Protein AF-A0A8D9BU95-F1 (afdb_monomer)

Sequence (209 aa):
MELIEKDRVEAAQINVEQELLKMDKTNYDSVNEMEEGLRPFEQLFSIILEFRDSYDKWMDGPFQGLDAESIRDVTQNMFKELQTLQRKMPKAQGAKMVNDITRSKVDAFRREVPILQAICSEGMQDRHWDMISEELGKDIRPTAETSLKNMLDMGVRDILPKLEEVANAANKEWELSKSLNKMKSEWANILLDIQPYRDTGTYIVQGTD

InterPro domains:
  IPR013602 Dynein heavy chain, linker [PF08393] (32-209)
  IPR026983 Dynein heavy chain [PTHR45703] (8-209)

Organism: NCBI:txid428564

Foldseek 3Di:
DVVLVVVVVVLVVVQVVCVVVVHDRDDPVVSVVVVLLCVLVVLLVV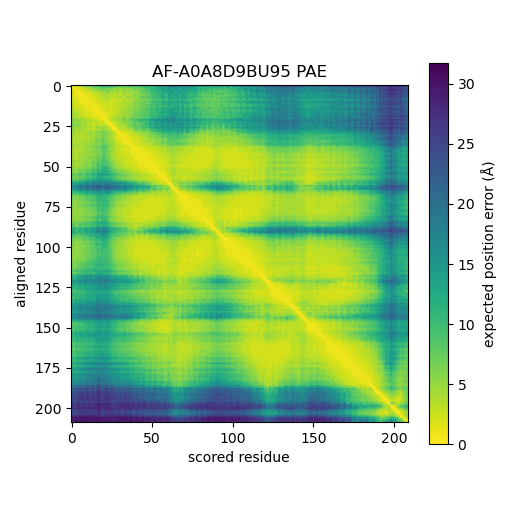LVVVCVVVVCCQFQNFLVPDDLVVVLVSLVVSLVSLVVSLVSPVPDVPSNVSSVVSNVVSVVVNLLSLVSCLLSQPLDDPVLQVVLCVVLVHRPNGDRRDHSNNCVVSVVSVCSVVSNVSSVVSNVVVVVVVVVVVVVVVVVPDDFDWADDPPPRDIDTDDDD

Radius of gyration: 30.21 Å; Cα contacts (8 Å, |Δi|>4): 162; chains: 1; bounding box: 76×27×97 Å

pLDDT: mean 88.17, std 6.05, range [58.91, 95.62]

Secondary structure (DSSP, 8-state):
-HHHHHHHHHHHHHHHHHHHTTPPPPP-HHHHHHHHHHHHHHHHHHHHHHHHHHHHHHHHSBSTT--HHHHHHHHHHHHHHHHHHHHH-TT-HHHHHHHHHHHHHHHHHHHHHHHHHHHT-TT--HHHHHHHHHHHTS--PPPTT-BHHHHHHHTGGGGHHHHHHHHHHHHHHHHHHHHHHHHHHHHHT-PPPEEEETTTTEEEE----

Structure (mmCIF, N/CA/C/O backbone):
data_AF-A0A8D9BU95-F1
#
_entry.id   AF-A0A8D9BU95-F1
#
loop_
_atom_site.group_PDB
_atom_site.id
_atom_site.type_symbol
_atom_site.label_atom_id
_atom_site.label_alt_id
_atom_site.label_comp_id
_atom_site.label_asym_id
_atom_site.label_entity_id
_atom_site.label_seq_id
_atom_site.pdbx_PDB_ins_code
_atom_site.Cartn_x
_atom_site.Cartn_y
_atom_site.Cartn_z
_atom_site.occupancy
_atom_site.B_iso_or_equiv
_atom_site.auth_seq_id
_atom_site.auth_comp_id
_atom_site.auth_asym_id
_atom_site.auth_atom_id
_atom_site.pdbx_PDB_model_num
ATOM 1 N N . MET A 1 1 ? 15.914 -5.459 -23.438 1.00 65.50 1 MET A N 1
ATOM 2 C CA . MET A 1 1 ? 16.869 -5.428 -22.314 1.00 65.50 1 MET A CA 1
ATOM 3 C C . MET A 1 1 ? 17.932 -6.497 -22.467 1.00 65.50 1 MET A C 1
ATOM 5 O O . MET A 1 1 ? 19.083 -6.123 -22.575 1.00 65.50 1 MET A O 1
ATOM 9 N N . GLU A 1 2 ? 17.574 -7.777 -22.616 1.00 78.25 2 GLU A N 1
ATOM 10 C CA . GLU A 1 2 ? 18.552 -8.867 -22.818 1.00 78.25 2 GLU A CA 1
ATOM 11 C C . GLU A 1 2 ? 19.538 -8.624 -23.980 1.00 78.25 2 GLU A C 1
ATOM 13 O O . GLU A 1 2 ? 20.731 -8.866 -23.839 1.00 78.25 2 GLU A O 1
ATOM 18 N N . LEU A 1 3 ? 19.064 -8.055 -25.097 1.00 82.69 3 LEU A N 1
ATOM 19 C CA . LEU A 1 3 ? 19.920 -7.711 -26.239 1.00 82.69 3 LEU A CA 1
ATOM 20 C C . LEU A 1 3 ? 20.917 -6.576 -25.930 1.00 82.69 3 LEU A C 1
ATOM 22 O O . LEU A 1 3 ? 22.078 -6.687 -26.286 1.00 82.69 3 LEU A O 1
ATOM 26 N N . ILE A 1 4 ? 20.494 -5.529 -25.213 1.00 82.75 4 ILE A N 1
ATOM 27 C CA . ILE A 1 4 ? 21.371 -4.396 -24.852 1.00 82.75 4 ILE A CA 1
ATOM 28 C C . ILE A 1 4 ? 22.375 -4.800 -23.781 1.00 82.75 4 ILE A C 1
ATOM 30 O O . ILE A 1 4 ? 23.524 -4.378 -23.830 1.00 82.75 4 ILE A O 1
ATOM 34 N N . GLU A 1 5 ? 21.966 -5.647 -22.836 1.00 83.62 5 GLU A N 1
ATOM 35 C CA . GLU A 1 5 ? 22.894 -6.199 -21.852 1.00 83.62 5 GLU A CA 1
ATOM 36 C C . GLU A 1 5 ? 23.966 -7.047 -22.545 1.00 83.62 5 GLU A C 1
ATOM 38 O O . GLU A 1 5 ? 25.148 -6.924 -22.232 1.00 83.62 5 GLU A O 1
ATOM 43 N N . LYS A 1 6 ? 23.579 -7.847 -23.548 1.00 87.69 6 LYS A N 1
ATOM 44 C CA . LYS A 1 6 ? 24.528 -8.588 -24.380 1.00 87.69 6 LYS A CA 1
ATOM 45 C C . LYS A 1 6 ? 25.481 -7.649 -25.129 1.00 87.69 6 LYS A C 1
ATOM 47 O O . LYS A 1 6 ? 26.689 -7.857 -25.051 1.00 87.69 6 LYS A O 1
ATOM 52 N N . ASP A 1 7 ? 24.960 -6.610 -25.779 1.00 87.19 7 ASP A N 1
ATOM 53 C CA . ASP A 1 7 ? 25.767 -5.627 -26.515 1.00 87.19 7 ASP A CA 1
ATOM 54 C C . ASP A 1 7 ? 26.738 -4.877 -25.582 1.00 87.19 7 ASP A C 1
ATOM 56 O O . ASP A 1 7 ? 27.883 -4.613 -25.949 1.00 87.19 7 ASP A O 1
ATOM 60 N N . ARG A 1 8 ? 26.328 -4.587 -24.338 1.00 85.25 8 ARG A N 1
ATOM 61 C CA . ARG A 1 8 ? 27.181 -3.965 -23.313 1.00 85.25 8 ARG A CA 1
ATOM 62 C C . ARG A 1 8 ? 28.308 -4.891 -22.862 1.00 85.25 8 ARG A C 1
ATOM 64 O O . ARG A 1 8 ? 29.449 -4.451 -22.719 1.00 85.25 8 ARG A O 1
ATOM 71 N N . VAL A 1 9 ? 27.995 -6.166 -22.629 1.00 87.94 9 VAL A N 1
ATOM 72 C CA . VAL A 1 9 ? 28.989 -7.183 -22.260 1.00 87.94 9 VAL A CA 1
ATOM 73 C C . VAL A 1 9 ? 29.994 -7.388 -23.394 1.00 87.94 9 VAL A C 1
ATOM 75 O O . VAL A 1 9 ? 31.195 -7.432 -23.135 1.00 87.94 9 VAL A O 1
ATOM 78 N N . GLU A 1 10 ? 29.528 -7.451 -24.641 1.00 90.25 10 GLU A N 1
ATOM 79 C CA . GLU A 1 10 ? 30.380 -7.577 -25.826 1.00 90.25 10 GLU A CA 1
ATOM 80 C C . GLU A 1 10 ? 31.285 -6.346 -26.004 1.00 90.25 10 GLU A C 1
ATOM 82 O O . GLU A 1 10 ? 32.498 -6.490 -26.150 1.00 90.25 10 GLU A O 1
ATOM 87 N N . ALA A 1 11 ? 30.744 -5.130 -25.869 1.00 88.31 11 ALA A N 1
ATOM 88 C CA . ALA A 1 11 ? 31.525 -3.891 -25.899 1.00 88.31 11 ALA A CA 1
ATOM 89 C C . ALA A 1 11 ? 32.614 -3.845 -24.809 1.00 88.31 11 ALA A C 1
ATOM 91 O O . ALA A 1 11 ? 33.745 -3.418 -25.060 1.00 88.31 11 ALA A O 1
ATOM 92 N N . ALA A 1 12 ? 32.303 -4.315 -23.596 1.00 88.38 12 ALA A N 1
ATOM 93 C CA . ALA A 1 12 ? 33.275 -4.409 -22.510 1.00 88.38 12 ALA A CA 1
ATOM 94 C C . ALA A 1 12 ? 34.387 -5.426 -22.820 1.00 88.38 12 ALA A C 1
ATOM 96 O O . ALA A 1 12 ? 35.559 -5.136 -22.579 1.00 88.38 12 ALA A O 1
ATOM 97 N N . GLN A 1 13 ? 34.040 -6.585 -23.388 1.00 91.62 13 GLN A N 1
ATOM 98 C CA . GLN A 1 13 ? 35.009 -7.607 -23.798 1.00 91.62 13 GLN A CA 1
ATOM 99 C C . GLN A 1 13 ? 35.939 -7.094 -24.902 1.00 91.62 13 GLN A C 1
ATOM 101 O O . GLN A 1 13 ? 37.156 -7.221 -24.770 1.00 91.62 13 GLN A O 1
ATOM 106 N N . ILE A 1 14 ? 35.399 -6.427 -25.926 1.00 91.25 14 ILE A N 1
ATOM 107 C CA . ILE A 1 14 ? 36.202 -5.836 -27.005 1.00 91.25 14 ILE A CA 1
ATOM 108 C C . ILE A 1 14 ? 37.180 -4.793 -26.448 1.00 91.25 14 ILE A C 1
ATOM 110 O O . ILE A 1 14 ? 38.349 -4.780 -26.825 1.00 91.25 14 ILE A O 1
ATOM 114 N N . ASN A 1 15 ? 36.748 -3.955 -25.503 1.00 90.38 15 ASN A N 1
ATOM 115 C CA . ASN A 1 15 ? 37.628 -2.969 -24.872 1.00 90.38 15 ASN A CA 1
ATOM 116 C C . ASN A 1 15 ? 38.750 -3.602 -24.028 1.00 90.38 15 ASN A C 1
ATOM 118 O O . ASN A 1 15 ? 39.849 -3.045 -23.963 1.00 90.38 15 ASN A O 1
ATOM 122 N N . VAL A 1 16 ? 38.498 -4.755 -23.398 1.00 92.19 16 VAL A N 1
ATOM 123 C CA . VAL A 1 16 ? 39.530 -5.543 -22.701 1.00 92.19 16 VAL A CA 1
ATOM 124 C C . VAL A 1 16 ? 40.533 -6.124 -23.702 1.00 92.19 16 VAL A C 1
ATOM 126 O O . VAL A 1 16 ? 41.740 -6.046 -23.477 1.00 92.19 16 VAL A O 1
ATOM 129 N N . GLU A 1 17 ? 40.062 -6.664 -24.827 1.00 92.38 17 GLU A N 1
ATOM 130 C CA . GLU A 1 17 ? 40.931 -7.188 -25.888 1.00 92.38 17 GLU A CA 1
ATOM 131 C C . GLU A 1 17 ? 41.779 -6.088 -26.539 1.00 92.38 17 GLU A C 1
ATOM 133 O O . GLU A 1 17 ? 42.980 -6.270 -26.739 1.00 92.38 17 GLU A O 1
ATOM 138 N N . GLN A 1 18 ? 41.192 -4.920 -26.807 1.00 91.38 18 GLN A N 1
ATOM 139 C CA . GLN A 1 18 ? 41.906 -3.754 -27.334 1.00 91.38 18 GLN A CA 1
ATOM 140 C C . GLN A 1 18 ? 43.026 -3.308 -26.391 1.00 91.38 18 GLN A C 1
ATOM 142 O O . GLN A 1 18 ? 44.138 -3.043 -26.843 1.00 91.38 18 GLN A O 1
A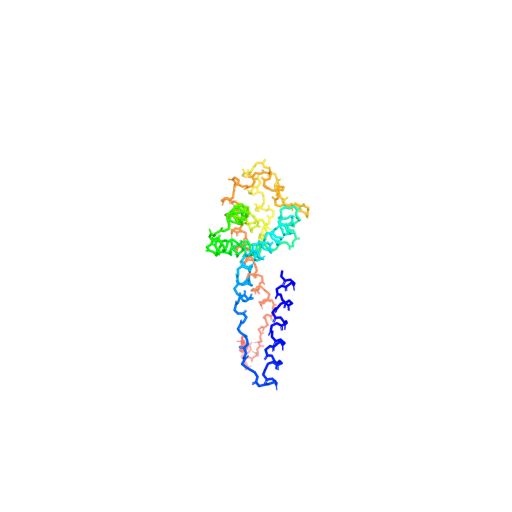TOM 147 N N . GLU A 1 19 ? 42.785 -3.310 -25.080 1.00 92.94 19 GLU A N 1
ATOM 148 C CA . GLU A 1 19 ? 43.809 -2.999 -24.081 1.00 92.94 19 GLU A CA 1
ATOM 149 C C . GLU A 1 19 ? 44.945 -4.035 -24.065 1.00 92.94 19 GLU A C 1
ATOM 151 O O . GLU A 1 19 ? 46.121 -3.661 -24.077 1.00 92.94 19 GLU A O 1
ATOM 156 N N . LEU A 1 20 ? 44.615 -5.332 -24.120 1.00 93.88 20 LEU A N 1
ATOM 157 C CA . LEU A 1 20 ? 45.603 -6.417 -24.207 1.00 93.88 20 LEU A CA 1
ATOM 158 C C . LEU A 1 20 ? 46.473 -6.307 -25.468 1.00 93.88 20 LEU A C 1
ATOM 160 O O . LEU A 1 20 ? 47.680 -6.561 -25.419 1.00 93.88 20 LEU A O 1
ATOM 164 N N . LEU A 1 21 ? 45.872 -5.895 -26.586 1.00 95.00 21 LEU A N 1
ATOM 165 C CA . LEU A 1 21 ? 46.541 -5.691 -27.871 1.00 95.00 21 LEU A CA 1
ATOM 166 C C . LEU A 1 21 ? 47.227 -4.320 -27.997 1.00 95.00 21 LEU A C 1
ATOM 168 O O . LEU A 1 21 ? 47.849 -4.052 -29.026 1.00 95.00 21 LEU A O 1
ATOM 172 N N . LYS A 1 22 ? 47.169 -3.471 -26.959 1.00 93.38 22 LYS A N 1
ATOM 173 C CA . LYS A 1 22 ? 47.701 -2.093 -26.948 1.00 93.38 22 LYS A CA 1
ATOM 174 C C . LYS A 1 22 ? 47.109 -1.201 -28.048 1.00 93.38 22 LYS A C 1
ATOM 176 O O . LYS A 1 22 ? 47.804 -0.352 -28.605 1.00 93.38 22 LYS A O 1
ATOM 181 N N . MET A 1 23 ? 45.839 -1.415 -28.364 1.00 92.81 23 MET A N 1
ATOM 182 C CA . MET A 1 23 ? 45.042 -0.580 -29.253 1.00 92.81 23 MET A CA 1
ATOM 183 C C . MET A 1 23 ? 44.300 0.494 -28.451 1.00 92.81 23 MET A C 1
ATOM 185 O O . MET A 1 23 ? 44.003 0.313 -27.269 1.00 92.81 23 MET A O 1
ATOM 189 N N . ASP A 1 24 ? 43.969 1.604 -29.108 1.00 88.75 24 ASP A N 1
ATOM 190 C CA . ASP A 1 24 ? 43.095 2.618 -28.524 1.00 88.75 24 ASP A CA 1
ATOM 191 C C . ASP A 1 24 ? 41.683 2.047 -28.322 1.00 88.75 24 ASP A C 1
ATOM 193 O O . ASP A 1 24 ? 41.133 1.384 -29.207 1.00 88.75 24 ASP A O 1
ATOM 197 N N . LYS A 1 25 ? 41.092 2.306 -27.148 1.00 89.00 25 LYS A N 1
ATOM 198 C CA . LYS A 1 25 ? 39.751 1.815 -26.805 1.00 89.00 25 LYS A CA 1
ATOM 199 C C . LYS A 1 25 ? 38.694 2.465 -27.686 1.00 89.00 25 LYS A C 1
ATOM 201 O O . LYS A 1 25 ? 38.681 3.683 -27.872 1.00 89.00 25 LYS A O 1
ATOM 206 N N . THR A 1 26 ? 37.772 1.652 -28.183 1.00 88.44 26 THR A N 1
ATOM 207 C CA . THR A 1 26 ? 36.624 2.134 -28.947 1.00 88.44 26 THR A CA 1
ATOM 208 C C . THR A 1 26 ? 35.560 2.672 -27.998 1.00 88.44 26 THR A C 1
ATOM 210 O O . THR A 1 26 ? 35.239 2.071 -26.971 1.00 88.44 26 THR A O 1
ATOM 213 N N . ASN A 1 27 ? 35.007 3.834 -28.338 1.00 85.69 27 ASN A N 1
ATOM 214 C CA . ASN A 1 27 ? 33.930 4.428 -27.568 1.00 85.69 27 ASN A CA 1
ATOM 215 C C . ASN A 1 27 ? 32.575 3.838 -28.001 1.00 85.69 27 ASN A C 1
ATOM 217 O O . ASN A 1 27 ? 32.184 3.968 -29.161 1.00 85.69 27 ASN A O 1
ATOM 221 N N . TYR A 1 28 ? 31.870 3.218 -27.053 1.00 86.25 28 TYR A N 1
ATOM 222 C CA . TYR A 1 28 ? 30.545 2.618 -27.234 1.00 86.25 28 TYR A CA 1
ATOM 223 C C . TYR A 1 28 ? 29.428 3.431 -26.552 1.00 86.25 28 TYR A C 1
ATOM 225 O O . TYR A 1 28 ? 28.428 2.860 -26.121 1.00 86.25 28 TYR A O 1
ATOM 233 N N . ASP A 1 29 ? 29.566 4.760 -26.464 1.00 86.94 29 ASP A N 1
ATOM 234 C CA . ASP A 1 29 ? 28.560 5.662 -25.873 1.00 86.94 29 ASP A CA 1
ATOM 235 C C . ASP A 1 29 ? 27.146 5.451 -26.438 1.00 86.94 29 ASP A C 1
ATOM 237 O O . ASP A 1 29 ? 26.169 5.571 -25.705 1.00 86.94 29 ASP A O 1
ATOM 241 N N . SER A 1 30 ? 27.016 5.037 -27.702 1.00 86.12 30 SER A N 1
ATOM 242 C CA . SER A 1 30 ? 25.722 4.714 -28.317 1.00 86.12 30 SER A CA 1
ATOM 243 C C . SER A 1 30 ? 24.965 3.586 -27.603 1.00 86.12 30 SER A C 1
ATOM 245 O O . SER A 1 30 ? 23.738 3.627 -27.542 1.00 86.12 30 SER A O 1
ATOM 247 N N . VAL A 1 31 ? 25.666 2.599 -27.032 1.00 84.69 31 VAL A N 1
ATOM 248 C CA . VAL A 1 31 ? 25.051 1.516 -26.242 1.00 84.69 31 VAL A CA 1
ATOM 249 C C . VAL A 1 31 ? 24.501 2.076 -24.930 1.00 84.69 31 VAL A C 1
ATOM 251 O O . VAL A 1 31 ? 23.371 1.764 -24.553 1.00 84.69 31 VAL A O 1
ATOM 254 N N . ASN A 1 32 ? 25.254 2.969 -24.281 1.00 82.88 32 ASN A N 1
ATOM 255 C CA . ASN A 1 32 ? 24.822 3.642 -23.055 1.00 82.88 32 ASN A CA 1
ATOM 256 C C . ASN A 1 32 ? 23.619 4.563 -23.315 1.00 82.88 32 ASN A C 1
ATOM 258 O O . ASN A 1 32 ? 22.642 4.518 -22.573 1.00 82.88 32 ASN A O 1
ATOM 262 N N . GLU A 1 33 ? 23.637 5.342 -24.400 1.00 86.56 33 GLU A N 1
ATOM 263 C CA . GLU A 1 33 ? 22.518 6.205 -24.801 1.00 86.56 33 GLU A CA 1
ATOM 264 C C . GLU A 1 33 ? 21.236 5.401 -25.076 1.00 86.56 33 GLU A C 1
ATOM 266 O O . GLU A 1 33 ? 20.137 5.817 -24.694 1.00 86.56 33 GLU A O 1
ATOM 271 N N . MET A 1 34 ? 21.354 4.229 -25.712 1.00 85.50 34 MET A N 1
ATOM 272 C CA . MET A 1 34 ? 20.218 3.330 -25.934 1.00 85.50 34 MET A CA 1
ATOM 273 C C . MET A 1 34 ? 19.687 2.739 -24.622 1.00 85.50 34 MET A C 1
ATOM 275 O O . MET A 1 34 ? 18.468 2.690 -24.431 1.00 85.50 34 MET A O 1
ATOM 279 N N . GLU A 1 35 ? 20.570 2.323 -23.709 1.00 84.75 35 GLU A N 1
ATOM 280 C CA . GLU A 1 35 ? 20.188 1.817 -22.386 1.00 84.75 35 GLU A CA 1
ATOM 281 C C . GLU A 1 35 ? 19.450 2.895 -21.574 1.00 84.75 35 GLU A C 1
ATOM 283 O O . GLU A 1 35 ? 18.350 2.662 -21.063 1.00 84.75 35 GLU A O 1
ATOM 288 N N . GLU A 1 36 ? 20.008 4.106 -21.511 1.00 86.06 36 GLU A N 1
ATOM 289 C CA . GLU A 1 36 ? 19.400 5.249 -20.828 1.00 86.06 36 GLU A CA 1
ATOM 290 C C . GLU A 1 36 ? 18.061 5.654 -21.450 1.00 86.06 36 GLU A C 1
ATOM 292 O O . GLU A 1 36 ? 17.130 6.024 -20.729 1.00 86.06 36 GLU A O 1
ATOM 297 N N . GLY A 1 37 ? 17.933 5.540 -22.773 1.00 85.25 37 GLY A N 1
ATOM 298 C CA . GLY A 1 37 ? 16.690 5.792 -23.491 1.00 85.25 37 GLY A CA 1
ATOM 299 C C . GLY A 1 37 ? 15.592 4.771 -23.183 1.00 85.25 37 GLY A C 1
ATOM 300 O O .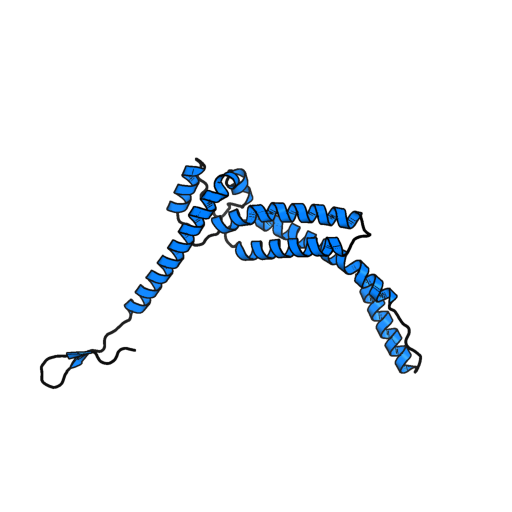 GLY A 1 37 ? 14.421 5.145 -23.127 1.00 85.25 37 GLY A O 1
AT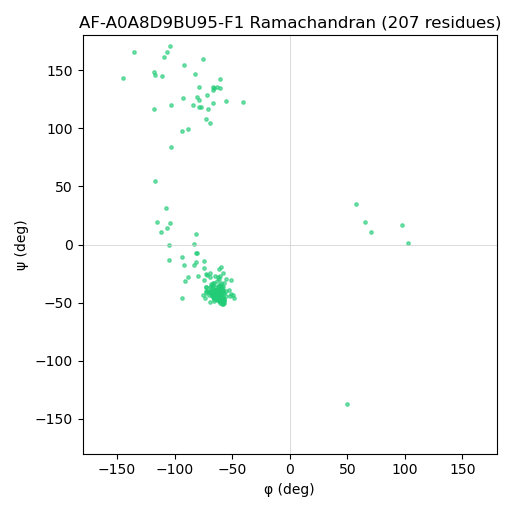OM 301 N N . LEU A 1 38 ? 15.941 3.501 -22.958 1.00 86.44 38 LEU A N 1
ATOM 302 C CA . LEU A 1 38 ? 14.976 2.420 -22.715 1.00 86.44 38 LEU A CA 1
ATOM 303 C C . LEU A 1 38 ? 14.592 2.246 -21.246 1.00 86.44 38 LEU A C 1
ATOM 305 O O . LEU A 1 38 ? 13.462 1.843 -20.957 1.00 86.44 38 LEU A O 1
ATOM 309 N N . ARG A 1 39 ? 15.480 2.609 -20.318 1.00 87.88 39 ARG A N 1
ATOM 310 C CA . ARG A 1 39 ? 15.259 2.485 -18.870 1.00 87.88 39 ARG A CA 1
ATOM 311 C C . ARG A 1 39 ? 13.927 3.093 -18.380 1.00 87.88 39 ARG A C 1
ATOM 313 O O . ARG A 1 39 ? 13.242 2.436 -17.598 1.00 87.88 39 ARG A O 1
ATOM 320 N N . PRO A 1 40 ? 13.470 4.280 -18.836 1.00 90.69 40 PRO A N 1
ATOM 321 C CA . PRO A 1 40 ? 12.169 4.826 -18.434 1.00 90.69 40 PRO A CA 1
ATOM 322 C C . PRO A 1 40 ? 10.968 3.969 -18.859 1.00 90.69 40 PRO A C 1
ATOM 324 O O . PRO A 1 40 ? 9.948 3.956 -18.171 1.00 90.69 40 PRO A O 1
ATOM 327 N N . PHE A 1 41 ? 11.071 3.261 -19.986 1.00 90.38 41 PHE A N 1
ATOM 328 C CA . PHE A 1 41 ? 10.000 2.394 -20.476 1.00 90.38 41 PHE A CA 1
ATOM 329 C C . PHE A 1 41 ? 9.926 1.112 -19.655 1.00 90.38 41 PHE A C 1
ATOM 331 O O . PHE A 1 41 ? 8.835 0.706 -19.269 1.00 90.38 41 PHE A O 1
ATOM 338 N N . GLU A 1 42 ? 11.074 0.511 -19.343 1.00 89.62 42 GLU A N 1
ATOM 339 C CA . GLU A 1 42 ? 11.146 -0.636 -18.437 1.00 89.62 42 GLU A CA 1
ATOM 340 C C . GLU A 1 42 ? 10.533 -0.290 -17.078 1.00 89.62 42 GLU A C 1
ATOM 342 O O . GLU A 1 42 ? 9.621 -0.976 -16.630 1.00 89.62 42 GLU A O 1
ATOM 347 N N . GLN A 1 43 ? 10.947 0.831 -16.479 1.00 91.81 43 GLN A N 1
ATOM 348 C CA . GLN A 1 43 ? 10.380 1.315 -15.219 1.00 91.81 43 GLN A CA 1
ATOM 349 C C . GLN A 1 43 ? 8.857 1.485 -15.301 1.00 91.81 43 GLN A C 1
ATOM 351 O O . GLN A 1 43 ? 8.140 1.046 -14.405 1.00 91.81 43 GLN A O 1
ATOM 356 N N . LEU A 1 44 ? 8.343 2.071 -16.389 1.00 93.19 44 LEU A N 1
ATOM 357 C CA . LEU A 1 44 ? 6.903 2.220 -16.597 1.00 93.19 44 LEU A CA 1
ATOM 358 C C . LEU A 1 44 ? 6.183 0.863 -16.619 1.00 93.19 44 LEU A C 1
ATOM 360 O O . LEU A 1 44 ? 5.167 0.706 -15.944 1.00 93.19 44 LEU A O 1
ATOM 364 N N . PHE A 1 45 ? 6.681 -0.105 -17.390 1.00 93.25 45 PHE A N 1
ATOM 365 C CA . PHE A 1 45 ? 6.043 -1.419 -17.496 1.00 93.25 45 PHE A CA 1
ATOM 366 C C . PHE A 1 45 ? 6.147 -2.226 -16.203 1.00 93.25 45 PHE A C 1
ATOM 368 O O . PHE A 1 45 ? 5.171 -2.880 -15.842 1.00 93.25 45 PHE A O 1
ATOM 375 N N . SER A 1 46 ? 7.260 -2.130 -15.475 1.00 93.94 46 SER A N 1
ATOM 376 C CA . SER A 1 46 ? 7.407 -2.752 -14.158 1.00 93.94 46 SER A CA 1
ATOM 377 C C . SER A 1 46 ? 6.363 -2.227 -13.173 1.00 93.94 46 SER A C 1
ATOM 379 O O . SER A 1 46 ? 5.656 -3.031 -12.574 1.00 93.94 46 SER A O 1
ATOM 381 N N . ILE A 1 47 ? 6.168 -0.903 -13.092 1.00 94.56 47 ILE A N 1
ATOM 382 C CA . ILE A 1 47 ? 5.131 -0.300 -12.233 1.00 94.56 47 ILE A CA 1
ATOM 383 C C . ILE A 1 47 ? 3.730 -0.760 -12.654 1.00 94.56 47 ILE A C 1
ATOM 385 O O . ILE A 1 47 ? 2.892 -1.047 -11.805 1.00 94.56 47 ILE A O 1
ATOM 389 N N . ILE A 1 48 ? 3.449 -0.837 -13.961 1.00 94.44 48 ILE A N 1
ATOM 390 C CA . ILE A 1 48 ? 2.144 -1.296 -14.464 1.00 94.44 48 ILE A CA 1
ATOM 391 C C . ILE A 1 48 ? 1.871 -2.741 -14.046 1.00 94.44 48 ILE A C 1
ATOM 393 O O . ILE A 1 48 ? 0.756 -3.049 -13.625 1.00 94.44 48 ILE A O 1
ATOM 397 N N . LEU A 1 49 ? 2.865 -3.619 -14.190 1.00 94.44 49 LEU A N 1
ATOM 398 C CA . LEU A 1 49 ? 2.748 -5.027 -13.821 1.00 94.44 49 LEU A CA 1
ATOM 399 C C . LEU A 1 49 ? 2.581 -5.181 -12.311 1.00 94.44 49 LEU A C 1
ATOM 401 O O . LEU A 1 49 ? 1.640 -5.836 -11.878 1.00 94.44 49 LEU A O 1
ATOM 405 N N . GLU A 1 50 ? 3.423 -4.517 -11.521 1.00 94.06 50 GLU A N 1
ATOM 406 C CA . GLU A 1 50 ? 3.356 -4.561 -10.061 1.00 94.06 50 GLU A CA 1
ATOM 407 C C . GLU A 1 50 ? 2.017 -4.028 -9.540 1.00 94.06 50 GLU A C 1
ATOM 409 O O . GLU A 1 50 ? 1.381 -4.665 -8.697 1.00 94.06 50 GLU A O 1
ATOM 414 N N . PHE A 1 51 ? 1.546 -2.897 -10.081 1.00 95.38 51 PHE A N 1
ATOM 415 C CA . PHE A 1 51 ? 0.245 -2.343 -9.724 1.00 95.38 51 PHE A CA 1
ATOM 416 C C . PHE A 1 51 ? -0.878 -3.303 -10.101 1.00 95.38 51 PHE A C 1
ATOM 418 O O . PHE A 1 51 ? -1.734 -3.562 -9.270 1.00 95.38 51 PHE A O 1
ATOM 425 N N . ARG A 1 52 ? -0.881 -3.868 -11.314 1.00 92.88 52 ARG A N 1
ATOM 426 C CA . ARG A 1 52 ? -1.916 -4.821 -11.743 1.00 92.88 52 ARG A CA 1
ATOM 427 C C . ARG A 1 52 ? -1.950 -6.060 -10.848 1.00 92.88 52 ARG A C 1
ATOM 429 O O . ARG A 1 52 ? -3.016 -6.430 -10.374 1.00 92.88 52 ARG A O 1
ATOM 436 N N . ASP A 1 53 ? -0.797 -6.677 -10.616 1.00 91.19 53 ASP A N 1
ATOM 437 C CA . ASP A 1 53 ? -0.695 -7.939 -9.878 1.00 91.19 53 ASP A CA 1
ATOM 438 C C . ASP A 1 53 ? -1.030 -7.762 -8.384 1.00 91.19 53 ASP A C 1
ATOM 440 O O . ASP A 1 53 ? -1.443 -8.711 -7.709 1.00 91.19 53 ASP A O 1
ATOM 444 N N . SER A 1 54 ? -0.861 -6.544 -7.865 1.00 91.00 54 SER A N 1
ATOM 445 C CA . SER A 1 54 ? -1.218 -6.191 -6.490 1.00 91.00 54 SER A CA 1
ATOM 446 C C . SER A 1 54 ? -2.651 -5.669 -6.362 1.00 91.00 54 SER A C 1
ATOM 448 O O . SER A 1 54 ? -3.293 -5.922 -5.346 1.00 91.00 54 SER A O 1
ATOM 450 N N . TYR A 1 55 ? -3.183 -4.999 -7.388 1.00 91.25 55 TYR A N 1
ATOM 451 C CA . TYR A 1 55 ? -4.513 -4.387 -7.376 1.00 91.25 55 TYR A CA 1
ATOM 452 C C . TYR A 1 55 ? -5.615 -5.408 -7.101 1.00 91.25 55 TYR A C 1
ATOM 454 O O . TYR A 1 55 ? -6.449 -5.171 -6.232 1.00 91.25 55 TYR A O 1
ATOM 462 N N . ASP A 1 56 ? -5.580 -6.566 -7.766 1.00 87.00 56 ASP A N 1
ATOM 463 C CA . ASP A 1 56 ? -6.580 -7.622 -7.562 1.00 87.00 56 ASP A CA 1
ATOM 464 C C . ASP A 1 56 ? -6.570 -8.122 -6.107 1.00 87.00 56 ASP A C 1
ATOM 466 O O . ASP A 1 56 ? -7.616 -8.343 -5.500 1.00 87.00 56 ASP A O 1
ATOM 470 N N . LYS A 1 57 ? -5.383 -8.223 -5.494 1.00 87.38 57 LYS A N 1
ATOM 471 C CA . LYS A 1 57 ? -5.241 -8.625 -4.085 1.00 87.38 57 LYS A CA 1
ATOM 472 C C . LYS A 1 57 ? -5.772 -7.561 -3.134 1.00 87.38 57 LYS A C 1
ATOM 474 O O . LYS A 1 57 ? -6.387 -7.904 -2.133 1.00 87.38 57 LYS A O 1
ATOM 479 N N . TRP A 1 58 ? -5.524 -6.287 -3.423 1.00 90.12 58 TRP A N 1
ATOM 480 C CA . TRP A 1 58 ? -5.981 -5.189 -2.573 1.00 90.12 58 TRP A CA 1
ATOM 481 C C . TRP A 1 58 ? -7.484 -4.932 -2.699 1.00 90.12 58 TRP A C 1
ATOM 483 O O . TRP A 1 58 ? -8.109 -4.484 -1.742 1.00 90.12 58 TRP A O 1
ATOM 493 N N . MET A 1 59 ? -8.058 -5.195 -3.875 1.00 87.69 59 MET A N 1
ATOM 494 C CA . MET A 1 59 ? -9.443 -4.865 -4.188 1.00 87.69 59 MET A CA 1
ATOM 495 C C . MET A 1 59 ? -10.408 -6.023 -3.917 1.00 87.69 59 MET A C 1
ATOM 497 O O . MET A 1 59 ? -11.455 -5.812 -3.303 1.00 87.69 59 MET A O 1
ATOM 501 N N . ASP A 1 60 ? -10.057 -7.234 -4.357 1.00 85.44 60 ASP A N 1
ATOM 502 C CA . ASP A 1 60 ? -10.902 -8.428 -4.258 1.00 85.44 60 ASP A CA 1
ATOM 503 C C . ASP A 1 60 ? -10.432 -9.404 -3.160 1.00 85.44 60 ASP A C 1
ATOM 505 O O . ASP A 1 60 ? -11.175 -10.312 -2.789 1.00 85.44 60 ASP A O 1
ATOM 509 N N . GLY A 1 61 ? -9.222 -9.228 -2.617 1.00 82.38 61 GLY A N 1
ATOM 510 C CA . GLY A 1 61 ? -8.698 -10.071 -1.542 1.00 82.38 61 GLY A CA 1
ATOM 511 C C . GLY A 1 61 ? -9.317 -9.782 -0.162 1.00 82.38 61 GLY A C 1
ATOM 512 O O . GLY A 1 61 ? -9.854 -8.694 0.061 1.00 82.38 61 GLY A O 1
ATOM 513 N N . PRO A 1 62 ? -9.229 -10.737 0.786 1.00 81.62 62 PRO A N 1
ATOM 514 C CA . PRO A 1 62 ? -9.654 -10.533 2.170 1.00 81.62 62 PRO A CA 1
ATOM 515 C C . PRO A 1 62 ? -8.877 -9.416 2.870 1.00 81.62 62 PRO A C 1
ATOM 517 O O . PRO A 1 62 ? -7.657 -9.336 2.737 1.00 81.62 62 PRO A O 1
ATOM 520 N N . PHE A 1 63 ? -9.550 -8.627 3.713 1.00 74.88 63 PHE A N 1
ATOM 521 C CA . PHE A 1 63 ? -8.870 -7.644 4.571 1.00 74.88 63 PHE A CA 1
ATOM 522 C C . PHE A 1 63 ? -7.887 -8.274 5.564 1.00 74.88 63 PHE A C 1
ATOM 524 O O . PHE A 1 63 ? -6.913 -7.641 5.974 1.00 74.88 63 PHE A O 1
ATOM 531 N N . GLN A 1 64 ? -8.155 -9.513 5.984 1.00 68.50 64 GLN A N 1
ATOM 532 C CA . GLN A 1 64 ? -7.391 -10.185 7.024 1.00 68.50 64 GLN A CA 1
ATOM 533 C C . GLN A 1 64 ? -5.979 -10.523 6.517 1.00 68.50 64 GLN A C 1
ATOM 535 O O . GLN A 1 64 ? -5.788 -11.457 5.743 1.00 68.50 64 GLN A O 1
ATOM 540 N N . GLY A 1 65 ? -4.989 -9.746 6.969 1.00 68.38 65 GLY A N 1
ATOM 541 C CA . GLY A 1 65 ? -3.583 -9.879 6.571 1.00 68.38 65 GLY A CA 1
ATOM 542 C C . GLY A 1 65 ? -3.095 -8.837 5.560 1.00 68.38 65 GLY A C 1
ATOM 543 O O . GLY A 1 65 ? -1.926 -8.887 5.178 1.00 68.38 65 GLY A O 1
ATOM 544 N N . LEU A 1 66 ? -3.942 -7.889 5.143 1.00 80.06 66 LEU A N 1
ATOM 545 C CA . LEU A 1 66 ? -3.494 -6.720 4.386 1.00 80.06 66 LEU A CA 1
ATOM 546 C C . LEU A 1 66 ? -2.917 -5.664 5.334 1.00 80.06 66 LEU A C 1
ATOM 548 O O . LEU A 1 66 ? -3.571 -5.232 6.280 1.00 80.06 66 LEU A O 1
ATOM 552 N N . ASP A 1 67 ? -1.697 -5.222 5.043 1.00 85.19 67 ASP A N 1
ATOM 553 C CA . ASP A 1 67 ? -1.082 -4.074 5.704 1.00 85.19 67 ASP A CA 1
ATOM 554 C C . ASP A 1 67 ? -1.462 -2.793 4.950 1.00 85.19 67 ASP A C 1
ATOM 556 O O . ASP A 1 67 ? -0.885 -2.455 3.912 1.00 85.19 67 ASP A O 1
ATOM 560 N N . ALA A 1 68 ? -2.463 -2.086 5.473 1.00 87.56 68 ALA A N 1
ATOM 561 C CA . ALA A 1 68 ? -2.961 -0.854 4.875 1.00 87.56 68 ALA A CA 1
ATOM 562 C C . ALA A 1 68 ? -1.899 0.263 4.818 1.00 87.56 68 ALA A C 1
ATOM 564 O O . ALA A 1 68 ? -1.939 1.098 3.911 1.00 87.56 68 ALA A O 1
ATOM 565 N N . GLU A 1 69 ? -0.934 0.266 5.742 1.00 88.81 69 GLU A N 1
ATOM 566 C CA . GLU A 1 69 ? 0.151 1.247 5.779 1.00 88.81 69 GLU A CA 1
ATOM 567 C C . GLU A 1 69 ? 1.166 0.972 4.667 1.00 88.81 69 GLU A C 1
ATOM 569 O O . GLU A 1 69 ? 1.511 1.868 3.891 1.00 88.81 69 GLU A O 1
ATOM 574 N N . SER A 1 70 ? 1.561 -0.295 4.514 1.00 91.12 70 SER A N 1
ATOM 575 C CA . SER A 1 70 ? 2.420 -0.730 3.410 1.00 91.12 70 SER A CA 1
ATOM 576 C C . SER A 1 70 ? 1.788 -0.421 2.049 1.00 91.12 70 SER A C 1
ATOM 578 O O . SER A 1 70 ? 2.442 0.144 1.170 1.00 91.12 70 SER A O 1
ATOM 580 N N . ILE A 1 71 ? 0.492 -0.706 1.880 1.00 92.19 71 ILE A N 1
ATOM 581 C CA . ILE A 1 71 ? -0.235 -0.441 0.629 1.00 92.19 71 ILE A CA 1
ATOM 582 C C . ILE A 1 71 ? -0.261 1.055 0.311 1.00 92.19 71 ILE A C 1
ATOM 584 O O . ILE A 1 71 ? -0.043 1.445 -0.843 1.00 92.19 71 ILE A O 1
ATOM 588 N N . ARG A 1 72 ? -0.484 1.911 1.317 1.00 93.00 72 ARG A N 1
ATOM 589 C CA . ARG A 1 72 ? -0.418 3.367 1.150 1.00 93.00 72 ARG A CA 1
ATOM 590 C C . ARG A 1 72 ? 0.943 3.797 0.623 1.00 93.00 72 ARG A C 1
ATOM 592 O O . ARG A 1 72 ? 1.002 4.555 -0.348 1.00 93.00 72 ARG A O 1
ATOM 599 N N . ASP A 1 73 ? 2.017 3.313 1.235 1.00 94.19 73 ASP A N 1
ATOM 600 C CA . ASP A 1 73 ? 3.379 3.709 0.887 1.00 94.19 73 ASP A CA 1
ATOM 601 C C . ASP A 1 73 ? 3.774 3.232 -0.512 1.00 94.19 73 ASP A C 1
ATOM 603 O O . ASP A 1 73 ? 4.271 4.028 -1.315 1.00 94.19 73 ASP A O 1
ATOM 607 N N . VAL A 1 74 ? 3.468 1.977 -0.855 1.00 94.06 74 VAL A N 1
ATOM 608 C CA . VAL A 1 74 ? 3.684 1.420 -2.201 1.00 94.06 74 VAL A CA 1
ATOM 609 C C . VAL A 1 74 ? 2.937 2.248 -3.245 1.00 94.06 74 VAL A C 1
ATOM 611 O O . VAL A 1 74 ? 3.536 2.750 -4.199 1.00 94.06 74 VAL A O 1
ATOM 614 N N . THR A 1 75 ? 1.641 2.489 -3.037 1.00 94.25 75 THR A N 1
ATOM 615 C CA . THR A 1 75 ? 0.816 3.232 -3.999 1.00 94.25 75 THR A CA 1
ATOM 616 C C . THR A 1 75 ? 1.274 4.694 -4.128 1.00 94.25 75 THR A C 1
ATOM 618 O O . THR A 1 75 ? 1.279 5.278 -5.219 1.00 94.25 75 THR A O 1
ATOM 621 N N . GLN A 1 76 ? 1.708 5.308 -3.024 1.00 95.00 76 GLN A N 1
ATOM 622 C CA . GLN A 1 76 ? 2.270 6.656 -3.005 1.00 95.00 76 GLN A CA 1
ATOM 623 C C . GLN A 1 76 ? 3.592 6.749 -3.777 1.00 95.00 76 GLN A C 1
ATOM 625 O O . GLN A 1 76 ? 3.821 7.755 -4.463 1.00 95.00 76 GLN A O 1
ATOM 630 N N . ASN A 1 77 ? 4.448 5.734 -3.665 1.00 95.38 77 ASN A N 1
ATOM 631 C CA . ASN A 1 77 ? 5.720 5.653 -4.375 1.00 95.38 77 ASN A CA 1
ATOM 632 C C . ASN A 1 77 ? 5.498 5.450 -5.876 1.00 95.38 77 ASN A C 1
ATOM 634 O O . ASN A 1 77 ? 5.979 6.271 -6.659 1.00 95.38 77 ASN A O 1
ATOM 638 N N . MET A 1 78 ? 4.655 4.489 -6.272 1.00 95.00 78 MET A N 1
ATOM 639 C CA . MET A 1 78 ? 4.265 4.274 -7.675 1.00 95.00 78 MET A CA 1
ATOM 640 C C . MET A 1 78 ? 3.765 5.569 -8.331 1.00 95.00 78 MET A C 1
ATOM 642 O O . MET A 1 78 ? 4.175 5.927 -9.435 1.00 95.00 78 MET A O 1
ATOM 646 N N . PHE A 1 79 ? 2.919 6.338 -7.637 1.00 95.12 79 PHE A N 1
ATOM 647 C CA . PHE A 1 79 ? 2.414 7.610 -8.156 1.00 95.12 79 PHE A CA 1
ATOM 648 C C . PHE A 1 79 ? 3.525 8.652 -8.389 1.00 95.12 79 PHE A C 1
ATOM 650 O O . PHE A 1 79 ? 3.538 9.324 -9.426 1.00 95.12 79 PHE A O 1
ATOM 657 N N . LYS A 1 80 ? 4.473 8.788 -7.451 1.00 95.06 80 LYS A N 1
ATOM 658 C CA . LYS A 1 80 ? 5.624 9.706 -7.576 1.00 95.06 80 LYS A CA 1
ATOM 659 C C . LYS A 1 80 ? 6.569 9.287 -8.706 1.00 95.06 80 LYS A C 1
ATOM 661 O O . LYS A 1 80 ? 7.075 10.140 -9.442 1.00 95.06 80 LYS A O 1
ATOM 666 N N . GLU A 1 81 ? 6.793 7.989 -8.870 1.00 93.75 81 GLU A N 1
ATOM 667 C CA . GLU A 1 81 ? 7.612 7.448 -9.954 1.00 93.75 81 GLU A CA 1
ATOM 668 C C . GLU A 1 81 ? 6.976 7.719 -11.317 1.00 93.75 81 GLU A C 1
ATOM 670 O O . GLU A 1 81 ? 7.643 8.252 -12.206 1.00 93.75 81 GLU A O 1
ATOM 675 N N . LEU A 1 82 ? 5.667 7.491 -11.460 1.00 93.38 82 LEU A N 1
ATOM 676 C CA . LEU A 1 82 ? 4.926 7.801 -12.686 1.00 93.38 82 LEU A CA 1
ATOM 677 C C . LEU A 1 82 ? 5.007 9.291 -13.055 1.00 93.38 82 LEU A C 1
ATOM 679 O O . LEU A 1 82 ? 5.230 9.617 -14.224 1.00 93.38 82 LEU A O 1
ATOM 683 N N . GLN A 1 83 ? 4.915 10.204 -12.078 1.00 91.62 83 GLN A N 1
ATOM 684 C CA . GLN A 1 83 ? 5.113 11.645 -12.312 1.00 91.62 83 GLN A CA 1
ATOM 685 C C . GLN A 1 83 ? 6.524 11.976 -12.814 1.00 91.62 83 GLN A C 1
ATOM 687 O O . GLN A 1 83 ? 6.700 12.843 -13.674 1.00 91.62 83 GLN A O 1
ATOM 692 N N . THR A 1 84 ? 7.534 11.291 -12.284 1.00 91.31 84 THR A N 1
ATOM 693 C CA . THR A 1 84 ? 8.931 11.482 -12.686 1.00 91.31 84 THR A CA 1
ATOM 694 C C . THR A 1 84 ? 9.165 10.939 -14.096 1.00 91.31 84 THR A C 1
ATOM 696 O O . THR A 1 84 ? 9.775 11.612 -14.929 1.00 91.31 84 THR A O 1
ATOM 699 N N . LEU A 1 85 ? 8.623 9.758 -14.399 1.00 89.62 85 LEU A N 1
ATOM 700 C CA . LEU A 1 85 ? 8.671 9.123 -15.716 1.00 89.62 85 LEU A CA 1
ATOM 701 C C . LEU A 1 85 ? 8.003 9.970 -16.802 1.00 89.62 85 LEU A C 1
ATOM 703 O O . LEU A 1 85 ? 8.517 10.041 -17.920 1.00 89.62 85 LEU A O 1
ATOM 707 N N . GLN A 1 86 ? 6.932 10.697 -16.465 1.00 85.88 86 GLN A N 1
ATOM 708 C CA . GLN A 1 86 ? 6.276 11.623 -17.391 1.00 85.88 86 GLN A CA 1
ATOM 709 C C . GLN A 1 86 ? 7.245 12.695 -17.928 1.00 85.88 86 GLN A C 1
ATOM 711 O O . GLN A 1 86 ? 7.140 13.103 -19.084 1.00 85.88 86 GLN A O 1
ATOM 716 N N . ARG A 1 87 ? 8.218 13.131 -17.115 1.00 86.69 87 ARG A N 1
ATOM 717 C CA . ARG A 1 87 ? 9.238 14.120 -17.510 1.00 86.69 87 ARG A CA 1
ATOM 718 C C . ARG A 1 87 ? 10.377 13.507 -18.328 1.00 86.69 87 ARG A C 1
ATOM 720 O O . ARG A 1 87 ? 10.986 14.210 -19.127 1.00 86.69 87 ARG A O 1
ATOM 727 N N . LYS A 1 88 ? 10.656 12.213 -18.141 1.00 86.19 88 LYS A N 1
ATOM 728 C CA . LYS A 1 88 ? 11.760 11.483 -18.792 1.00 86.19 88 LYS A CA 1
ATOM 729 C C . LYS A 1 88 ? 11.429 10.985 -20.203 1.00 86.19 88 LYS A C 1
ATOM 731 O O . LYS A 1 88 ? 12.344 10.700 -20.964 1.00 86.19 88 LYS A O 1
ATOM 736 N N . MET A 1 89 ? 10.148 10.918 -20.579 1.00 82.81 89 MET A N 1
ATOM 737 C CA . MET A 1 89 ? 9.699 10.429 -21.895 1.00 82.81 89 MET A CA 1
ATOM 738 C C . MET A 1 89 ? 8.967 11.499 -22.740 1.00 82.81 89 MET A C 1
ATOM 740 O O . MET A 1 89 ? 7.851 11.259 -23.206 1.00 82.81 89 MET A O 1
ATOM 744 N N . PRO A 1 90 ? 9.550 12.690 -22.996 1.00 74.06 90 PRO A N 1
ATOM 745 C CA . PRO A 1 90 ? 8.836 13.785 -23.663 1.00 74.06 90 PRO A CA 1
ATOM 746 C C . PRO A 1 90 ? 8.526 13.517 -25.145 1.00 74.06 90 PRO A C 1
ATOM 748 O O . PRO A 1 90 ? 7.553 14.052 -25.673 1.00 74.06 90 PRO A O 1
ATOM 751 N N . LYS A 1 91 ? 9.340 12.695 -25.825 1.00 78.38 91 LYS A N 1
ATOM 752 C CA . LYS A 1 91 ? 9.233 12.425 -27.273 1.00 78.38 91 LYS A CA 1
ATOM 753 C C . LYS A 1 91 ? 8.386 11.188 -27.614 1.00 78.38 91 LYS A C 1
ATOM 755 O O . LYS A 1 91 ? 8.042 10.995 -28.774 1.00 78.38 91 LYS A O 1
ATOM 760 N N . ALA A 1 92 ? 8.021 10.369 -26.625 1.00 83.25 92 ALA A N 1
ATOM 761 C CA . ALA A 1 92 ? 7.289 9.118 -26.824 1.00 83.25 92 ALA A CA 1
ATOM 762 C C . ALA A 1 92 ? 5.805 9.279 -26.454 1.00 83.25 92 ALA A C 1
ATOM 764 O O . ALA A 1 92 ? 5.385 8.954 -25.344 1.00 83.25 92 ALA A O 1
ATOM 765 N N . GLN A 1 93 ? 4.997 9.779 -27.395 1.00 83.00 93 GLN A N 1
ATOM 766 C CA . GLN A 1 93 ? 3.574 10.074 -27.158 1.00 83.00 93 GLN A CA 1
ATOM 767 C C . GLN A 1 93 ? 2.769 8.849 -26.689 1.00 83.00 93 GLN A C 1
ATOM 769 O O . GLN A 1 93 ? 1.952 8.974 -25.780 1.00 83.00 93 GLN A O 1
ATOM 774 N N . GLY A 1 94 ? 3.040 7.663 -27.247 1.00 86.50 94 GLY A N 1
ATOM 775 C CA . GLY A 1 94 ? 2.377 6.420 -26.834 1.00 86.50 94 GLY A CA 1
ATOM 776 C C . GLY A 1 94 ? 2.671 6.043 -25.379 1.00 86.50 94 GLY A C 1
ATOM 777 O O . GLY A 1 94 ? 1.750 5.801 -24.604 1.00 86.50 94 GLY A O 1
ATOM 778 N N . ALA A 1 95 ? 3.942 6.074 -24.969 1.00 86.44 95 ALA A N 1
ATOM 779 C CA . ALA A 1 95 ? 4.324 5.786 -23.584 1.00 86.44 95 ALA A CA 1
ATOM 780 C C . ALA A 1 95 ? 3.808 6.844 -22.602 1.00 86.44 95 ALA A C 1
ATOM 782 O O . ALA A 1 95 ? 3.421 6.510 -21.485 1.00 86.44 95 ALA A O 1
ATOM 783 N N . LYS A 1 96 ? 3.725 8.109 -23.030 1.00 87.75 96 LYS A N 1
ATOM 784 C CA . LYS A 1 96 ? 3.102 9.173 -22.239 1.00 87.75 96 LYS A CA 1
ATOM 785 C C . LYS A 1 96 ? 1.619 8.893 -21.986 1.00 87.75 96 LYS A C 1
ATOM 787 O O . LYS A 1 96 ? 1.185 8.980 -20.845 1.00 87.75 96 LYS A O 1
ATOM 792 N N . MET A 1 97 ? 0.869 8.498 -23.014 1.00 90.00 97 MET A N 1
ATOM 793 C CA . MET A 1 97 ? -0.543 8.132 -22.867 1.00 90.00 97 MET A CA 1
ATOM 794 C C . MET A 1 97 ? -0.725 6.951 -21.903 1.00 90.00 97 MET A C 1
ATOM 796 O O . MET A 1 97 ? -1.581 7.001 -21.022 1.00 90.00 97 MET A O 1
ATOM 800 N N . VAL A 1 98 ? 0.101 5.909 -22.030 1.00 92.69 98 VAL A N 1
ATOM 801 C CA . VAL A 1 98 ? 0.073 4.749 -21.123 1.00 92.69 98 VAL A CA 1
ATOM 802 C C . VAL A 1 98 ? 0.405 5.156 -19.682 1.00 92.69 98 VAL A C 1
ATOM 804 O O . VAL A 1 98 ? -0.279 4.722 -18.753 1.00 92.69 98 VAL A O 1
ATOM 807 N N . ASN A 1 99 ? 1.408 6.017 -19.485 1.00 92.62 99 ASN A N 1
ATOM 808 C CA . ASN A 1 99 ? 1.746 6.568 -18.172 1.00 92.62 99 ASN A CA 1
ATOM 809 C C . ASN A 1 99 ? 0.571 7.357 -17.584 1.00 92.62 99 ASN A C 1
ATOM 811 O O . ASN A 1 99 ? 0.182 7.085 -16.453 1.00 92.62 99 ASN A O 1
ATOM 815 N N . ASP A 1 100 ? -0.044 8.258 -18.354 1.00 92.19 100 ASP A N 1
ATOM 816 C CA . ASP A 1 100 ? -1.163 9.080 -17.888 1.00 92.19 100 ASP A CA 1
ATOM 817 C C . ASP A 1 100 ? -2.360 8.205 -17.462 1.00 92.19 100 ASP A C 1
ATOM 819 O O . ASP A 1 100 ? -2.906 8.402 -16.375 1.00 92.19 100 ASP A O 1
ATOM 823 N N . ILE A 1 101 ? -2.712 7.180 -18.252 1.00 94.06 101 ILE A N 1
ATOM 824 C CA . ILE A 1 101 ? -3.768 6.210 -17.905 1.00 94.06 101 ILE A CA 1
ATOM 825 C C . ILE A 1 101 ? -3.423 5.463 -16.614 1.00 94.06 101 ILE A C 1
ATOM 827 O O . ILE A 1 101 ? -4.260 5.344 -15.718 1.00 94.06 101 ILE A O 1
ATOM 831 N N . THR A 1 102 ? -2.196 4.951 -16.511 1.00 94.00 102 THR A N 1
ATOM 832 C CA . THR A 1 102 ? -1.741 4.196 -15.335 1.00 94.00 102 THR A CA 1
ATOM 833 C C . THR A 1 102 ? -1.766 5.080 -14.096 1.00 94.00 102 THR A C 1
ATOM 835 O O . THR A 1 102 ? -2.304 4.690 -13.065 1.00 94.00 102 THR A O 1
ATOM 838 N N . ARG A 1 103 ? -1.275 6.314 -14.211 1.00 94.56 103 ARG A N 1
ATOM 839 C CA . ARG A 1 103 ? -1.271 7.289 -13.126 1.00 94.56 103 ARG A CA 1
ATOM 840 C C . ARG A 1 103 ? -2.680 7.617 -12.659 1.00 94.56 103 ARG A C 1
ATOM 842 O O . ARG A 1 103 ? -2.896 7.694 -11.458 1.00 94.56 103 ARG A O 1
ATOM 849 N N . SER A 1 104 ? -3.633 7.783 -13.575 1.00 95.62 104 SER A N 1
ATOM 850 C CA . SER A 1 104 ? -5.038 7.988 -13.215 1.00 95.62 104 SER A CA 1
ATOM 851 C C . SER A 1 104 ? -5.626 6.795 -12.459 1.00 95.62 104 SER A C 1
ATOM 853 O O . SER A 1 104 ? -6.357 7.007 -11.497 1.00 95.62 104 SER A O 1
ATOM 855 N N . LYS A 1 105 ? -5.287 5.556 -12.838 1.00 94.94 105 LYS A N 1
ATOM 856 C CA . LYS A 1 105 ? -5.724 4.352 -12.108 1.00 94.94 105 LYS A CA 1
ATOM 857 C C . LYS A 1 105 ? -5.113 4.273 -10.707 1.00 94.94 105 LYS A C 1
ATOM 859 O O . LYS A 1 105 ? -5.839 4.038 -9.746 1.00 94.94 105 LYS A O 1
ATOM 864 N N . VAL A 1 106 ? -3.808 4.524 -10.592 1.00 95.31 106 VAL A N 1
ATOM 865 C CA . VAL A 1 106 ? -3.107 4.575 -9.301 1.00 95.31 106 VAL A CA 1
ATOM 866 C C . VAL A 1 106 ? -3.696 5.681 -8.422 1.00 95.31 106 VAL A C 1
ATOM 868 O O . VAL A 1 106 ? -3.970 5.445 -7.253 1.00 95.31 106 VAL A O 1
ATOM 871 N N . ASP A 1 107 ? -3.955 6.872 -8.968 1.00 95.06 107 ASP A N 1
ATOM 872 C CA . ASP A 1 107 ? -4.552 7.981 -8.212 1.00 95.06 107 ASP A CA 1
ATOM 873 C C . ASP A 1 107 ? -5.980 7.686 -7.751 1.00 95.06 107 ASP A C 1
ATOM 875 O O . ASP A 1 107 ? -6.338 8.030 -6.629 1.00 95.06 107 ASP A O 1
ATOM 879 N N . ALA A 1 108 ? -6.784 7.025 -8.587 1.00 93.00 108 ALA A N 1
ATOM 880 C CA . ALA A 1 108 ? -8.114 6.578 -8.196 1.00 93.00 108 ALA A CA 1
ATOM 881 C C . ALA A 1 108 ? -8.033 5.601 -7.016 1.00 93.00 108 ALA A C 1
ATOM 883 O O . ALA A 1 108 ? -8.723 5.801 -6.024 1.00 93.00 108 ALA A O 1
ATOM 884 N N . PHE A 1 109 ? -7.135 4.612 -7.072 1.00 93.62 109 PHE A N 1
ATOM 885 C CA . PHE A 1 109 ? -6.940 3.674 -5.967 1.00 93.62 109 PHE A CA 1
ATOM 886 C C . PHE A 1 109 ? -6.409 4.359 -4.696 1.00 93.62 109 PHE A C 1
ATOM 888 O O . PHE A 1 109 ? -6.898 4.077 -3.606 1.00 93.62 109 PHE A O 1
ATOM 895 N N . ARG A 1 110 ? -5.495 5.337 -4.813 1.00 93.12 110 ARG A N 1
ATOM 896 C CA . ARG A 1 110 ? -4.992 6.126 -3.665 1.00 93.12 110 ARG A CA 1
ATOM 897 C C . ARG A 1 110 ? -6.098 6.803 -2.862 1.00 93.12 110 ARG A C 1
ATOM 899 O O . ARG A 1 110 ? -5.915 7.005 -1.669 1.00 93.12 110 ARG A O 1
ATOM 906 N N . ARG A 1 111 ? -7.218 7.162 -3.491 1.00 90.88 111 ARG A N 1
ATOM 907 C CA . ARG A 1 111 ? -8.368 7.773 -2.804 1.00 90.88 111 ARG A CA 1
ATOM 908 C C . ARG A 1 111 ? -9.172 6.768 -1.983 1.00 90.88 111 ARG A C 1
ATOM 910 O O . ARG A 1 111 ? -9.869 7.181 -1.068 1.00 90.88 111 ARG A O 1
ATOM 917 N N . GLU A 1 112 ? -9.047 5.477 -2.277 1.00 90.56 112 GLU A N 1
ATOM 918 C CA . GLU A 1 112 ? -9.697 4.397 -1.526 1.00 90.56 112 GLU A CA 1
ATOM 919 C C . GLU A 1 112 ? -8.808 3.849 -0.402 1.00 90.56 112 GLU A C 1
ATOM 921 O O . GLU A 1 112 ? -9.304 3.218 0.525 1.00 90.56 112 GLU A O 1
ATOM 926 N N . VAL A 1 113 ? -7.497 4.109 -0.439 1.00 91.50 113 VAL A N 1
ATOM 927 C CA . VAL A 1 113 ? -6.554 3.672 0.605 1.00 91.50 113 VAL A CA 1
ATOM 928 C C . VAL A 1 113 ? -6.947 4.140 2.019 1.00 91.50 113 VAL A C 1
ATOM 930 O O . VAL A 1 113 ? -6.837 3.327 2.934 1.00 91.50 113 VAL A O 1
ATOM 933 N N . PRO A 1 114 ? -7.448 5.371 2.249 1.00 90.75 114 PRO A N 1
ATOM 934 C CA . PRO A 1 114 ? -7.905 5.773 3.581 1.00 90.75 114 PRO A CA 1
ATOM 935 C C . PRO A 1 114 ? -9.046 4.903 4.124 1.00 90.75 114 PRO A C 1
ATOM 937 O O . PRO A 1 114 ? -9.068 4.591 5.312 1.00 90.75 114 PRO A O 1
ATOM 940 N N . ILE A 1 115 ? -9.946 4.429 3.250 1.00 90.06 115 ILE A N 1
ATOM 941 C CA . ILE A 1 115 ? -11.008 3.479 3.621 1.00 90.06 115 ILE A CA 1
ATOM 942 C C . ILE A 1 115 ? -10.372 2.181 4.123 1.00 90.06 115 ILE A C 1
ATOM 944 O O . ILE A 1 115 ? -10.753 1.669 5.173 1.00 90.06 115 ILE A O 1
ATOM 948 N N . LEU A 1 116 ? -9.362 1.679 3.408 1.00 89.12 116 LEU A N 1
ATOM 949 C CA . LEU A 1 116 ? -8.623 0.486 3.809 1.00 89.12 116 LEU A CA 1
ATOM 950 C C . LEU A 1 116 ? -7.924 0.675 5.166 1.00 89.12 116 LEU A C 1
ATOM 952 O O . LEU A 1 116 ? -8.045 -0.184 6.031 1.00 89.12 116 LEU A O 1
ATOM 956 N N . GLN A 1 117 ? -7.246 1.806 5.391 1.00 88.75 117 GLN A N 1
ATOM 957 C CA . GLN A 1 117 ? -6.588 2.105 6.672 1.00 88.75 117 GLN A CA 1
ATOM 958 C C . GLN A 1 117 ? -7.585 2.170 7.837 1.00 88.75 117 GLN A C 1
ATOM 960 O O . GLN A 1 117 ? -7.318 1.645 8.920 1.00 88.75 117 GLN A O 1
ATOM 965 N N . ALA A 1 118 ? -8.748 2.782 7.616 1.00 88.50 118 ALA A N 1
ATOM 966 C CA . ALA A 1 118 ? -9.775 2.885 8.640 1.00 88.50 118 ALA A CA 1
ATOM 967 C C . ALA A 1 118 ? -10.403 1.518 8.970 1.00 88.50 118 ALA A C 1
ATOM 969 O O . ALA A 1 118 ? -10.599 1.197 10.140 1.00 88.50 118 ALA A O 1
ATOM 970 N N . ILE A 1 119 ? -10.657 0.681 7.959 1.00 86.06 119 ILE A N 1
ATOM 971 C CA . ILE A 1 119 ? -11.244 -0.657 8.141 1.00 86.06 119 ILE A CA 1
ATOM 972 C C . ILE A 1 119 ? -10.252 -1.637 8.779 1.00 86.06 119 ILE A C 1
ATOM 974 O O . ILE A 1 119 ? -10.636 -2.418 9.646 1.00 86.06 119 ILE A O 1
ATOM 978 N N . CYS A 1 120 ? -8.977 -1.586 8.385 1.00 84.69 120 CYS A N 1
ATOM 979 C CA . CYS A 1 120 ? -7.915 -2.453 8.904 1.00 84.69 120 CYS A CA 1
ATOM 980 C C . CYS A 1 120 ? -7.338 -1.984 10.255 1.00 84.69 120 CYS A C 1
ATOM 982 O O . CYS A 1 120 ? -6.323 -2.510 10.705 1.00 84.69 120 CYS A O 1
ATOM 984 N N . SER A 1 121 ? -7.952 -0.995 10.907 1.00 85.44 121 SER A N 1
ATOM 985 C CA . SER A 1 121 ? -7.496 -0.474 12.197 1.00 85.44 121 SER A CA 1
ATOM 986 C C . SER A 1 121 ? -7.652 -1.513 13.318 1.00 85.44 121 SER A C 1
ATOM 988 O O . SER A 1 121 ? -8.760 -1.964 13.608 1.00 85.44 121 SER A O 1
ATOM 990 N N . GLU A 1 122 ? -6.551 -1.860 13.996 1.00 81.62 122 GLU A N 1
ATOM 991 C CA . GLU A 1 122 ? -6.519 -2.880 15.065 1.00 81.62 122 GLU A CA 1
ATOM 992 C C . GLU A 1 122 ? -7.410 -2.535 16.272 1.00 81.62 122 GLU A C 1
ATOM 994 O O . GLU A 1 122 ? -7.798 -3.418 17.039 1.00 81.62 122 GLU A O 1
ATOM 999 N N . GLY A 1 123 ? -7.745 -1.254 16.453 1.00 84.56 123 GLY A N 1
ATOM 1000 C CA . GLY A 1 123 ? -8.626 -0.803 17.526 1.00 84.56 123 GLY A CA 1
ATOM 1001 C C . GLY A 1 123 ? -10.120 -0.987 17.267 1.00 84.56 123 GLY A C 1
ATOM 1002 O O . GLY A 1 123 ? -10.926 -0.738 18.168 1.00 84.56 123 GLY A O 1
ATOM 1003 N N . MET A 1 124 ? -10.521 -1.401 16.062 1.00 88.88 124 MET A N 1
ATOM 1004 C CA . MET A 1 124 ? -11.932 -1.553 15.710 1.00 88.88 124 MET A CA 1
ATOM 1005 C C . MET A 1 124 ? -12.593 -2.678 16.518 1.00 88.88 124 MET A C 1
ATOM 1007 O O . MET A 1 124 ? -12.064 -3.776 16.660 1.00 88.88 124 MET A O 1
ATOM 1011 N N . GLN A 1 125 ? -13.771 -2.388 17.071 1.00 89.25 125 GLN A N 1
ATOM 1012 C CA . GLN A 1 125 ? -14.561 -3.291 17.916 1.00 89.25 125 GLN A CA 1
ATOM 1013 C C . GLN A 1 125 ? -16.023 -3.220 17.481 1.00 89.25 125 GLN A C 1
ATOM 1015 O O . GLN A 1 125 ? -16.407 -2.274 16.794 1.00 89.25 125 GLN A O 1
ATOM 1020 N N . ASP A 1 126 ? -16.847 -4.168 17.929 1.00 90.38 126 ASP A N 1
ATOM 1021 C CA . ASP A 1 126 ? -18.266 -4.258 17.552 1.00 90.38 126 ASP A CA 1
ATOM 1022 C C . ASP A 1 126 ? -19.010 -2.923 17.708 1.00 90.38 126 ASP A C 1
ATOM 1024 O O . ASP A 1 126 ? -19.668 -2.486 16.770 1.00 90.38 126 ASP A O 1
ATOM 1028 N N . ARG A 1 127 ? -18.787 -2.194 18.815 1.00 92.19 127 ARG A N 1
ATOM 1029 C CA . ARG A 1 127 ? -19.395 -0.866 19.036 1.00 92.19 127 ARG A CA 1
ATOM 1030 C C . ARG A 1 127 ? -19.070 0.158 17.943 1.00 92.19 127 ARG A C 1
ATOM 1032 O O . ARG A 1 127 ? -19.906 0.988 17.612 1.00 92.19 127 ARG A O 1
ATOM 1039 N N . HIS A 1 128 ? -17.853 0.125 17.400 1.00 93.06 128 HIS A N 1
ATOM 1040 C CA . HIS A 1 128 ? -17.409 1.050 16.359 1.00 93.06 128 HIS A CA 1
ATOM 1041 C C . HIS A 1 128 ? -18.092 0.704 15.038 1.00 93.06 128 HIS A C 1
ATOM 1043 O O . HIS A 1 128 ? -18.549 1.589 14.321 1.00 93.06 128 HIS A O 1
ATOM 1049 N N . TRP A 1 129 ? -18.223 -0.591 14.750 1.00 91.75 129 TRP A N 1
ATOM 1050 C CA . TRP A 1 129 ? -18.956 -1.061 13.583 1.00 91.75 129 TRP A CA 1
ATOM 1051 C C . TRP A 1 129 ? -20.451 -0.774 13.667 1.00 91.75 129 TRP A C 1
ATOM 1053 O O . TRP A 1 129 ? -21.039 -0.434 12.644 1.00 91.75 129 TRP A O 1
ATOM 1063 N N . ASP A 1 130 ? -21.050 -0.848 14.856 1.00 92.12 130 ASP A N 1
ATOM 1064 C CA . ASP A 1 130 ? -22.448 -0.469 15.064 1.00 92.12 130 ASP A CA 1
ATOM 1065 C C . ASP A 1 130 ? -22.659 1.025 14.747 1.00 92.12 130 ASP A C 1
ATOM 1067 O O . ASP A 1 130 ? -23.580 1.359 14.006 1.00 92.12 130 ASP A O 1
ATOM 1071 N N . MET A 1 131 ? -21.758 1.915 15.196 1.00 91.19 131 MET A N 1
ATOM 1072 C CA . MET A 1 131 ? -21.812 3.354 14.871 1.00 91.19 131 MET A CA 1
ATOM 1073 C C . MET A 1 131 ? -21.731 3.622 13.363 1.00 91.19 131 MET A C 1
ATOM 1075 O O . MET A 1 131 ? -22.443 4.476 12.841 1.00 91.19 131 MET A O 1
ATOM 1079 N N . ILE A 1 132 ? -20.852 2.911 12.652 1.00 91.81 132 ILE A N 1
ATOM 1080 C CA . ILE A 1 132 ? -20.696 3.094 11.201 1.00 91.81 132 ILE A CA 1
ATOM 1081 C C . ILE A 1 132 ? -21.896 2.493 10.450 1.00 91.81 132 ILE A C 1
ATOM 1083 O O . ILE A 1 132 ? -22.365 3.059 9.463 1.00 91.81 132 ILE A O 1
ATOM 1087 N N . SER A 1 133 ? -22.422 1.367 10.935 1.00 91.06 133 SER A N 1
ATOM 1088 C CA . SER A 1 133 ? -23.590 0.701 10.352 1.00 91.06 133 SER A CA 1
ATOM 1089 C C . SER A 1 133 ? -24.874 1.514 10.535 1.00 91.06 133 SER A C 1
ATOM 1091 O O . SER A 1 133 ? -25.730 1.506 9.651 1.00 91.06 133 SER A O 1
ATOM 1093 N N . GLU A 1 134 ? -25.005 2.237 11.651 1.00 92.25 134 GLU A N 1
ATOM 1094 C CA . GLU A 1 134 ? -26.100 3.182 11.898 1.00 92.25 134 GLU A CA 1
ATOM 1095 C C . GLU A 1 134 ? -26.079 4.333 10.885 1.00 92.25 134 GLU A C 1
ATOM 1097 O O . GLU A 1 134 ? -27.110 4.631 10.284 1.00 92.25 134 GLU A O 1
ATOM 1102 N N . GLU A 1 135 ? -24.903 4.909 10.622 1.00 90.06 135 GLU A N 1
ATOM 1103 C CA . GLU A 1 135 ? -24.737 5.987 9.638 1.00 90.06 135 GLU A CA 1
ATOM 1104 C C . GLU A 1 135 ? -25.085 5.523 8.212 1.00 90.06 135 GLU A C 1
ATOM 1106 O O . GLU A 1 135 ? -25.751 6.235 7.462 1.00 90.06 135 GL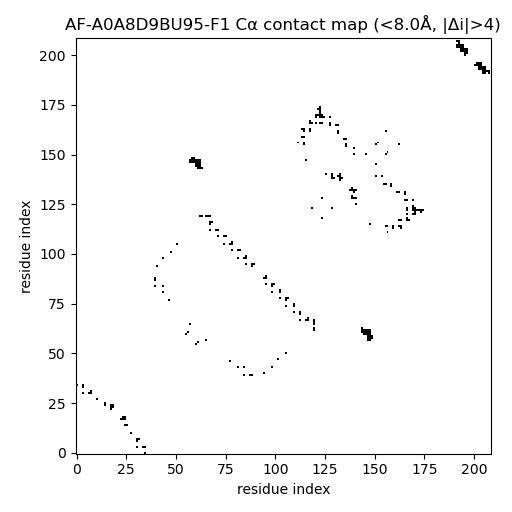U A O 1
ATOM 1111 N N . LEU A 1 136 ? -24.672 4.308 7.830 1.00 88.56 136 LEU A N 1
ATOM 1112 C CA . LEU A 1 136 ? -24.954 3.759 6.499 1.00 88.56 136 LEU A CA 1
ATOM 1113 C C . LEU A 1 136 ? -26.368 3.160 6.373 1.00 88.56 136 LEU A C 1
ATOM 1115 O O . LEU A 1 136 ? -26.832 2.868 5.267 1.00 88.56 136 LEU A O 1
ATOM 1119 N N . GLY A 1 137 ? -27.044 2.916 7.498 1.00 87.31 137 GLY A N 1
ATOM 1120 C CA . GLY A 1 137 ? -28.313 2.189 7.561 1.00 87.31 137 GLY A CA 1
ATOM 1121 C C . GLY A 1 137 ? -28.213 0.713 7.148 1.00 87.31 137 GLY A C 1
ATOM 1122 O O . GLY A 1 137 ? -29.222 0.106 6.780 1.00 87.31 137 GLY A O 1
ATOM 1123 N N . LYS A 1 138 ? -27.008 0.134 7.157 1.00 87.62 138 LYS A N 1
ATOM 1124 C CA . LYS A 1 138 ? -26.715 -1.254 6.767 1.00 87.62 138 LYS A CA 1
ATOM 1125 C C . LYS A 1 138 ? -25.598 -1.802 7.642 1.00 87.62 138 LYS A C 1
ATOM 1127 O O . LYS A 1 138 ? -24.653 -1.083 7.937 1.00 87.62 138 LYS A O 1
ATOM 1132 N N . ASP A 1 139 ? -25.677 -3.082 7.990 1.00 86.25 139 ASP A N 1
ATOM 1133 C CA . ASP A 1 139 ? -24.583 -3.761 8.684 1.00 86.25 139 ASP A CA 1
ATOM 1134 C C . ASP A 1 139 ? -23.407 -3.976 7.728 1.00 86.25 139 ASP A C 1
ATOM 1136 O O . ASP A 1 139 ? -23.539 -4.671 6.717 1.00 86.25 139 ASP A O 1
ATOM 1140 N N . ILE A 1 140 ? -22.274 -3.355 8.048 1.00 84.19 140 ILE A N 1
ATOM 1141 C CA . ILE A 1 140 ? -21.039 -3.436 7.263 1.00 84.19 140 ILE A CA 1
ATOM 1142 C C . ILE A 1 140 ? -19.906 -4.120 8.016 1.00 84.19 140 ILE A C 1
ATOM 1144 O O . ILE A 1 140 ? -18.736 -3.921 7.690 1.00 84.19 140 ILE A O 1
ATOM 1148 N N . ARG A 1 141 ? -20.210 -4.894 9.058 1.00 85.00 141 ARG A N 1
ATOM 1149 C CA . ARG A 1 141 ? -19.168 -5.606 9.798 1.00 85.00 141 ARG A CA 1
ATOM 1150 C C . ARG A 1 141 ? -18.336 -6.483 8.854 1.00 85.00 141 ARG A C 1
ATOM 1152 O O . ARG A 1 141 ? -18.901 -7.332 8.156 1.00 85.00 141 ARG A O 1
ATOM 1159 N N . PRO A 1 142 ? -17.001 -6.302 8.810 1.00 82.38 142 PRO A N 1
ATOM 1160 C CA . PRO A 1 142 ? -16.151 -7.144 7.990 1.00 82.38 142 PRO A CA 1
ATOM 1161 C C . PRO A 1 142 ? -16.220 -8.597 8.463 1.00 82.38 142 PRO A C 1
ATOM 1163 O O . PRO A 1 142 ? -16.130 -8.895 9.652 1.00 82.38 142 PRO A O 1
ATOM 1166 N N . THR A 1 143 ? -16.335 -9.508 7.509 1.00 82.31 143 THR A N 1
ATOM 1167 C CA . THR A 1 143 ? -16.157 -10.948 7.698 1.00 82.31 143 THR A CA 1
ATOM 1168 C C . THR A 1 143 ? -14.797 -11.362 7.136 1.00 82.31 143 THR A C 1
ATOM 1170 O O . THR A 1 143 ? -14.145 -10.581 6.441 1.00 82.31 143 THR A O 1
ATOM 1173 N N . ALA A 1 144 ? -14.375 -12.603 7.388 1.00 75.50 144 ALA A N 1
ATOM 1174 C CA . ALA A 1 144 ? -13.105 -13.130 6.879 1.00 75.50 144 ALA A CA 1
ATOM 1175 C C . ALA A 1 144 ? -13.000 -13.125 5.339 1.00 75.50 144 ALA A C 1
ATOM 1177 O O . ALA A 1 144 ? -11.898 -13.189 4.810 1.00 75.50 144 ALA A O 1
ATOM 1178 N N . GLU A 1 145 ? -14.123 -13.035 4.622 1.00 78.12 145 GLU A N 1
ATOM 1179 C CA . GLU A 1 145 ? -14.171 -12.989 3.154 1.00 78.12 145 GLU A CA 1
ATOM 1180 C C . GLU A 1 145 ? -14.478 -11.587 2.609 1.00 78.12 145 GLU A C 1
ATOM 1182 O O . GLU A 1 145 ? -14.557 -11.391 1.396 1.00 78.12 145 GLU A O 1
ATOM 1187 N N . THR A 1 146 ? -14.676 -10.591 3.478 1.00 84.56 146 THR A N 1
ATOM 1188 C CA . THR A 1 146 ? -15.008 -9.245 3.012 1.00 84.56 146 THR A CA 1
ATOM 1189 C C . THR A 1 146 ? -13.783 -8.595 2.368 1.00 84.56 146 THR A C 1
ATOM 1191 O O . THR A 1 146 ? -12.704 -8.552 2.962 1.00 84.56 146 THR A O 1
ATOM 1194 N N . SER A 1 147 ? -13.974 -8.078 1.154 1.00 88.19 147 SER A N 1
ATOM 1195 C CA . SER A 1 147 ? -12.974 -7.350 0.373 1.00 88.19 147 SER A CA 1
ATOM 1196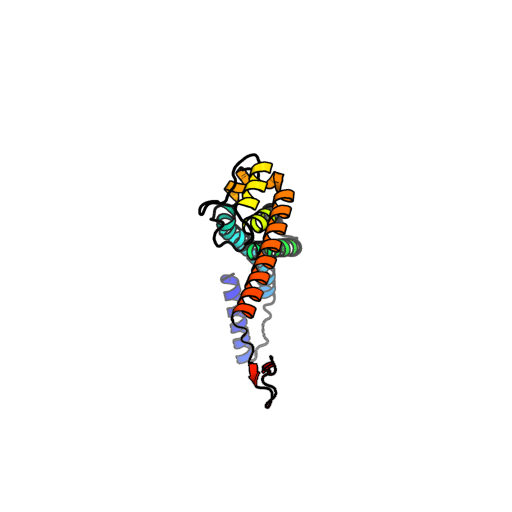 C C . SER A 1 147 ? -13.260 -5.847 0.337 1.00 88.19 147 SER A C 1
ATOM 1198 O O . SER A 1 147 ? -14.373 -5.400 0.649 1.00 88.19 147 SER A O 1
ATOM 1200 N N . LEU A 1 148 ? -12.271 -5.053 -0.094 1.00 87.38 148 LEU A N 1
ATOM 1201 C CA . LEU A 1 148 ? -12.430 -3.605 -0.272 1.00 87.38 148 LEU A CA 1
ATOM 1202 C C . LEU A 1 148 ? -13.565 -3.288 -1.243 1.00 87.38 148 LEU A C 1
ATOM 1204 O O . LEU A 1 148 ? -14.385 -2.414 -0.973 1.00 87.38 148 LEU A O 1
ATOM 1208 N N . LYS A 1 149 ? -13.669 -4.048 -2.332 1.00 88.25 149 LYS A N 1
ATOM 1209 C CA . LYS A 1 149 ? -14.743 -3.905 -3.311 1.00 88.25 149 LYS A CA 1
ATOM 1210 C C . LYS A 1 149 ? -16.133 -4.055 -2.712 1.00 88.25 149 LYS A C 1
ATOM 1212 O O . LYS A 1 149 ? -16.968 -3.189 -2.949 1.00 88.25 149 LYS A O 1
ATOM 1217 N N . ASN A 1 150 ? -16.355 -5.077 -1.886 1.00 88.12 150 ASN A N 1
ATOM 1218 C CA . ASN A 1 150 ? -17.650 -5.285 -1.236 1.00 88.12 150 ASN A CA 1
ATOM 1219 C C . ASN A 1 150 ? -18.044 -4.065 -0.388 1.00 88.12 150 ASN A C 1
ATOM 1221 O O . ASN A 1 150 ? -19.193 -3.637 -0.416 1.00 88.12 150 ASN A O 1
ATOM 1225 N N . MET A 1 151 ? -17.082 -3.469 0.322 1.00 87.00 151 MET A N 1
ATOM 1226 C CA . MET A 1 151 ? -17.311 -2.271 1.136 1.00 87.00 151 MET A CA 1
ATOM 1227 C C . MET A 1 151 ? -17.579 -1.023 0.289 1.00 87.00 151 MET A C 1
ATOM 1229 O O . MET A 1 151 ? -18.464 -0.228 0.614 1.00 87.00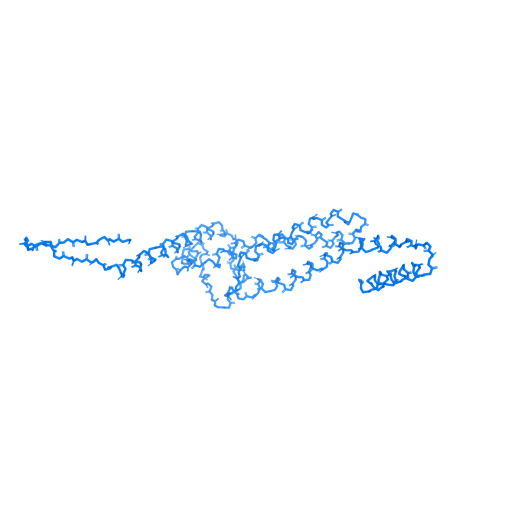 151 MET A O 1
ATOM 1233 N N . LEU A 1 152 ? -16.856 -0.850 -0.821 1.00 88.75 152 LEU A N 1
ATOM 1234 C CA . LEU A 1 152 ? -17.130 0.245 -1.753 1.00 88.75 152 LEU A CA 1
ATOM 1235 C C . LEU A 1 152 ? -18.529 0.115 -2.370 1.00 88.75 152 LEU A C 1
ATOM 1237 O O . LEU A 1 152 ? -19.254 1.107 -2.416 1.00 88.75 152 LEU A O 1
ATOM 1241 N N . ASP A 1 153 ? -18.935 -1.095 -2.757 1.00 89.75 153 ASP A N 1
ATOM 1242 C CA . ASP A 1 153 ? -20.266 -1.383 -3.308 1.00 89.75 153 ASP A CA 1
ATOM 1243 C C . ASP A 1 153 ? -21.389 -1.148 -2.279 1.00 89.75 153 ASP A C 1
ATOM 1245 O O . ASP A 1 153 ? -22.518 -0.804 -2.639 1.00 89.75 153 ASP A O 1
ATOM 1249 N N . MET A 1 154 ? -21.086 -1.282 -0.984 1.00 87.56 154 MET A N 1
ATOM 1250 C CA . MET A 1 154 ? -22.016 -0.959 0.103 1.00 87.56 154 MET A CA 1
ATOM 1251 C C . MET A 1 154 ? -22.198 0.550 0.326 1.00 87.56 154 MET A C 1
ATOM 1253 O O . MET A 1 154 ? -23.175 0.932 0.972 1.00 87.56 154 MET A O 1
ATOM 1257 N N . GLY A 1 155 ? -21.330 1.396 -0.242 1.00 87.69 155 GLY A N 1
ATOM 1258 C CA . GLY A 1 155 ? -21.409 2.857 -0.139 1.00 87.69 155 GLY A CA 1
ATOM 1259 C C . GLY A 1 155 ? -20.510 3.468 0.937 1.00 87.69 155 GLY A C 1
ATOM 1260 O O . GLY A 1 155 ? -20.685 4.629 1.293 1.00 87.69 155 GLY A O 1
ATOM 1261 N N . VAL A 1 156 ? -19.515 2.728 1.442 1.00 88.06 156 VAL A N 1
ATOM 1262 C CA . VAL A 1 156 ? -18.614 3.208 2.510 1.00 88.06 156 VAL A CA 1
ATOM 1263 C C . VAL A 1 156 ? -17.865 4.496 2.123 1.00 88.06 156 VAL A C 1
ATOM 1265 O O . VAL A 1 156 ? -17.511 5.294 2.989 1.00 88.06 156 VAL A O 1
ATOM 1268 N N . ARG A 1 157 ? -17.682 4.756 0.820 1.00 89.19 157 ARG A N 1
ATOM 1269 C CA . ARG A 1 157 ? -17.064 5.992 0.317 1.00 89.19 157 ARG A CA 1
ATOM 1270 C C . ARG A 1 157 ? -17.815 7.258 0.747 1.00 89.19 157 ARG A C 1
ATOM 1272 O O . ARG A 1 157 ? -17.168 8.267 1.021 1.00 89.1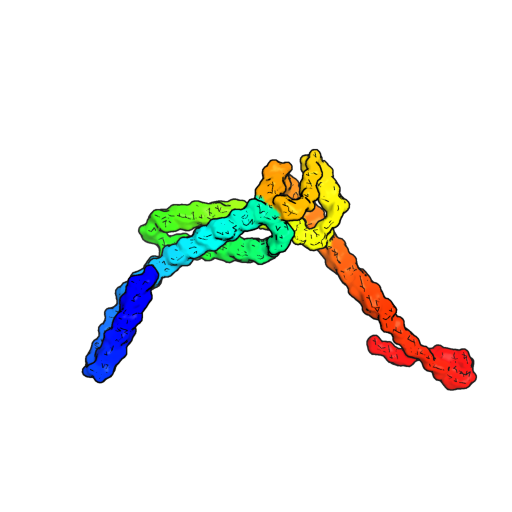9 157 ARG A O 1
ATOM 1279 N N . ASP A 1 158 ? -19.142 7.211 0.831 1.00 90.12 158 ASP A N 1
ATOM 1280 C CA . ASP A 1 158 ? -19.965 8.390 1.134 1.00 90.12 158 ASP A CA 1
ATOM 1281 C C . ASP A 1 158 ? -19.839 8.821 2.602 1.00 90.12 158 ASP A C 1
ATOM 1283 O O . ASP A 1 158 ? -19.985 9.998 2.930 1.00 90.12 158 ASP A O 1
ATOM 1287 N N . ILE A 1 159 ? -19.493 7.874 3.475 1.00 91.06 159 ILE A N 1
ATOM 1288 C CA . ILE A 1 159 ? -19.321 8.081 4.915 1.00 91.06 159 ILE A CA 1
ATOM 1289 C C . ILE A 1 159 ? -17.847 8.075 5.341 1.00 91.06 159 ILE A C 1
ATOM 1291 O O . ILE A 1 159 ? -17.557 7.990 6.533 1.00 91.06 159 ILE A O 1
ATOM 1295 N N . LEU A 1 160 ? -16.904 8.188 4.396 1.00 89.94 160 LEU A N 1
ATOM 1296 C CA . LEU A 1 160 ? -15.463 8.154 4.675 1.00 89.94 160 LEU A CA 1
ATOM 1297 C C . LEU A 1 160 ? -15.035 9.090 5.828 1.00 89.94 160 LEU A C 1
ATOM 1299 O O . LEU A 1 160 ? -14.332 8.616 6.718 1.00 89.94 160 LEU A O 1
ATOM 1303 N N . PRO A 1 161 ? -15.479 10.362 5.909 1.00 92.19 161 PRO A N 1
ATOM 1304 C CA . PRO A 1 161 ? -15.092 11.231 7.023 1.00 92.19 161 PRO A CA 1
ATOM 1305 C C . PRO A 1 161 ? -15.514 10.677 8.389 1.00 92.19 161 PRO A C 1
ATOM 1307 O O . PRO A 1 161 ? -14.778 10.794 9.368 1.00 92.19 161 PRO A O 1
ATOM 1310 N N . LYS A 1 162 ? -16.695 10.046 8.455 1.00 91.94 162 LYS A N 1
ATOM 1311 C CA . LYS A 1 162 ? -17.201 9.433 9.683 1.00 91.94 162 LYS A CA 1
ATOM 1312 C C . LYS A 1 162 ? -16.445 8.152 10.016 1.00 91.94 162 LYS A C 1
ATOM 1314 O O . LYS A 1 162 ? -16.099 7.925 11.173 1.00 91.94 162 LYS A O 1
ATOM 1319 N N . LEU A 1 163 ? -16.161 7.343 9.001 1.00 91.69 163 LEU A N 1
ATOM 1320 C CA . LEU A 1 163 ? -15.352 6.138 9.128 1.00 91.69 163 LEU A CA 1
ATOM 1321 C C . LEU A 1 163 ? -13.957 6.464 9.687 1.00 91.69 163 LEU A C 1
ATOM 1323 O O . LEU A 1 163 ? -13.517 5.816 10.633 1.00 91.69 163 LEU A O 1
ATOM 1327 N N . GLU A 1 164 ? -13.289 7.489 9.155 1.00 92.00 164 GLU A N 1
ATOM 1328 C CA . GLU A 1 164 ? -11.988 7.953 9.649 1.00 92.00 164 GLU A CA 1
ATOM 1329 C C . GLU A 1 164 ? -12.072 8.465 11.089 1.00 92.00 164 GLU A C 1
ATOM 1331 O O . GLU A 1 164 ? -11.196 8.167 11.900 1.00 92.00 164 GLU A O 1
ATOM 1336 N N . GLU A 1 165 ? -13.114 9.223 11.438 1.00 93.56 165 GLU A N 1
ATOM 1337 C CA . GLU A 1 165 ? -13.335 9.694 12.809 1.00 93.56 165 GLU A CA 1
ATOM 1338 C C . GLU A 1 165 ? -13.428 8.515 13.791 1.00 93.56 165 GLU A C 1
ATOM 1340 O O . GLU A 1 165 ? -12.718 8.488 14.801 1.00 93.56 165 GLU A O 1
ATOM 1345 N N . VAL A 1 166 ? -14.262 7.522 13.467 1.00 93.44 166 VAL A N 1
ATOM 1346 C CA . VAL A 1 166 ? -14.482 6.334 14.300 1.00 93.44 166 VAL A CA 1
ATOM 1347 C C . VAL A 1 166 ? -13.216 5.483 14.390 1.00 93.44 166 VAL A C 1
ATOM 1349 O O . VAL A 1 166 ? -12.820 5.114 15.493 1.00 93.44 166 VAL A O 1
ATOM 1352 N N . ALA A 1 167 ? -12.532 5.226 13.273 1.00 92.19 167 ALA A N 1
ATOM 1353 C CA . ALA A 1 167 ? -11.289 4.454 13.265 1.00 92.19 167 ALA A CA 1
ATOM 1354 C C . ALA A 1 167 ? -10.170 5.141 14.067 1.00 92.19 167 ALA A C 1
ATOM 1356 O O . ALA A 1 167 ? -9.444 4.495 14.824 1.00 92.19 167 ALA A O 1
ATOM 1357 N N . ASN A 1 168 ? -10.062 6.470 13.980 1.00 91.81 168 ASN A N 1
ATOM 1358 C CA . ASN A 1 168 ? -9.103 7.236 14.774 1.00 91.81 168 ASN A CA 1
ATOM 1359 C C . ASN A 1 168 ? -9.420 7.193 16.274 1.00 91.81 168 ASN A C 1
ATOM 1361 O O . ASN A 1 168 ? -8.501 7.101 17.091 1.00 91.81 168 ASN A O 1
ATOM 1365 N N . ALA A 1 169 ? -10.698 7.271 16.655 1.00 92.81 169 ALA A N 1
ATOM 1366 C CA . ALA A 1 169 ? -11.112 7.095 18.046 1.00 92.81 169 ALA A CA 1
ATOM 1367 C C . ALA A 1 169 ? -10.775 5.679 18.539 1.00 92.81 169 ALA A C 1
ATOM 1369 O O . ALA A 1 169 ? -10.132 5.526 19.577 1.00 92.81 169 ALA A O 1
ATOM 1370 N N . ALA A 1 170 ? -11.104 4.665 17.739 1.00 93.12 170 ALA A N 1
ATOM 1371 C CA . ALA A 1 170 ? -10.843 3.261 18.020 1.00 93.12 170 ALA A CA 1
ATOM 1372 C C . ALA A 1 170 ? -9.349 2.967 18.239 1.00 93.12 170 ALA A C 1
ATOM 1374 O O . ALA A 1 170 ? -8.980 2.320 19.220 1.00 93.12 170 ALA A O 1
ATOM 1375 N N . ASN A 1 171 ? -8.469 3.492 17.380 1.00 91.19 171 ASN A N 1
ATOM 1376 C CA . ASN A 1 171 ? -7.021 3.325 17.530 1.00 91.19 171 ASN A CA 1
ATOM 1377 C C . ASN A 1 171 ? -6.490 3.991 18.806 1.00 91.19 171 ASN A C 1
ATOM 1379 O O . ASN A 1 171 ? -5.709 3.376 19.532 1.00 91.19 171 ASN A O 1
ATOM 1383 N N . LYS A 1 172 ? -6.962 5.197 19.150 1.00 91.75 172 LYS A N 1
ATOM 1384 C CA . LYS A 1 172 ? -6.585 5.859 20.415 1.00 91.75 172 LYS A CA 1
ATOM 1385 C C . LYS A 1 172 ? -7.044 5.065 21.635 1.00 91.75 172 LYS A C 1
ATOM 1387 O O . LYS A 1 172 ? -6.296 4.927 22.602 1.00 91.75 172 LYS A O 1
ATOM 1392 N N . GLU A 1 173 ? -8.266 4.536 21.605 1.00 92.88 173 GLU A N 1
ATOM 1393 C CA . GLU A 1 173 ? -8.787 3.681 22.675 1.00 92.88 173 GLU A CA 1
ATOM 1394 C C . GLU A 1 173 ? -7.966 2.398 22.824 1.00 92.88 173 GLU A C 1
ATOM 1396 O O . GLU A 1 173 ? -7.674 1.969 23.943 1.00 92.88 173 GLU A O 1
ATOM 1401 N N . TRP A 1 174 ? -7.555 1.803 21.707 1.00 91.00 174 TRP A N 1
ATOM 1402 C CA . TRP A 1 174 ? -6.711 0.617 21.697 1.00 91.00 174 TRP A CA 1
ATOM 1403 C C . TRP A 1 174 ? -5.317 0.885 22.266 1.00 91.00 174 TRP A C 1
ATOM 1405 O O . TRP A 1 174 ? -4.869 0.149 23.147 1.00 91.00 174 TRP A O 1
ATOM 1415 N N . GLU A 1 175 ? -4.660 1.970 21.853 1.00 91.88 175 GLU A N 1
ATOM 1416 C CA . GLU A 1 175 ? -3.367 2.394 22.404 1.00 91.88 175 GLU A CA 1
ATOM 1417 C C . GLU A 1 175 ? -3.446 2.669 23.912 1.00 91.88 175 GLU A C 1
ATOM 1419 O O . GLU A 1 175 ? -2.568 2.256 24.684 1.00 91.88 175 GLU A O 1
ATOM 1424 N N . LEU A 1 176 ? -4.525 3.321 24.356 1.00 93.06 176 LEU A N 1
ATOM 1425 C CA . LEU A 1 176 ? -4.775 3.586 25.769 1.00 93.06 176 LEU A CA 1
ATOM 1426 C C . LEU A 1 176 ? -4.990 2.283 26.547 1.00 93.06 176 LEU A C 1
ATOM 1428 O O . LEU A 1 176 ? -4.398 2.092 27.610 1.00 93.06 176 LEU A O 1
ATOM 1432 N N . SER A 1 177 ? -5.792 1.362 26.008 1.00 92.00 177 SER A N 1
ATOM 1433 C CA . SER A 1 177 ? -6.047 0.048 26.607 1.00 92.00 177 SER A CA 1
ATOM 1434 C C . SER A 1 177 ? -4.764 -0.780 26.711 1.00 92.00 177 SER A C 1
ATOM 1436 O O . SER A 1 177 ? -4.472 -1.360 27.759 1.00 92.00 177 SER A O 1
ATOM 1438 N N . LYS A 1 178 ? -3.929 -0.767 25.667 1.00 92.44 178 LYS A N 1
ATOM 1439 C CA . LYS A 1 178 ? -2.610 -1.410 25.655 1.00 92.44 178 LYS A CA 1
ATOM 1440 C C . LYS A 1 178 ? -1.697 -0.836 26.738 1.00 92.44 178 LYS A C 1
ATOM 1442 O O . LYS A 1 178 ? -1.082 -1.598 27.484 1.00 92.44 178 LYS A O 1
ATOM 1447 N N . SER A 1 179 ? -1.658 0.489 26.874 1.00 93.69 179 SER A N 1
ATOM 1448 C CA . SER A 1 179 ? -0.888 1.175 27.919 1.00 93.69 179 SER A CA 1
ATOM 1449 C C . SER A 1 179 ? -1.397 0.830 29.322 1.00 93.69 179 SER A C 1
ATOM 1451 O O . SER A 1 179 ? -0.603 0.524 30.210 1.00 93.69 179 SER A O 1
ATOM 1453 N N . LEU A 1 180 ? -2.719 0.794 29.519 1.00 94.12 180 LEU A N 1
ATOM 1454 C CA . LEU A 1 180 ? -3.342 0.399 30.784 1.00 94.12 180 LEU A CA 1
ATOM 1455 C C . LEU A 1 180 ? -3.000 -1.046 31.162 1.00 94.12 180 LEU A C 1
ATOM 1457 O O . LEU A 1 180 ? -2.665 -1.323 32.312 1.00 94.12 180 LEU A O 1
ATOM 1461 N N . ASN A 1 181 ? -3.068 -1.965 30.201 1.00 93.38 181 ASN A N 1
ATOM 1462 C CA . ASN A 1 181 ? -2.733 -3.369 30.422 1.00 93.38 181 ASN A CA 1
ATOM 1463 C C . ASN A 1 181 ? -1.246 -3.555 30.727 1.00 93.38 181 ASN A C 1
ATOM 1465 O O . ASN A 1 181 ? -0.914 -4.323 31.628 1.00 93.38 181 ASN A O 1
ATOM 1469 N N . LYS A 1 182 ? -0.364 -2.803 30.055 1.00 93.31 182 LYS A N 1
ATOM 1470 C CA . LYS A 1 182 ? 1.064 -2.770 30.382 1.00 93.31 182 LYS A CA 1
ATOM 1471 C C . LYS A 1 182 ? 1.284 -2.321 31.829 1.00 93.31 182 LYS A C 1
ATOM 1473 O O . LYS A 1 182 ? 1.895 -3.069 32.586 1.00 93.31 182 LYS A O 1
ATOM 1478 N N . MET A 1 183 ? 0.696 -1.197 32.249 1.00 92.81 183 MET A N 1
ATOM 1479 C CA . MET A 1 183 ? 0.790 -0.728 33.639 1.00 92.81 183 MET A CA 1
ATOM 1480 C C . MET A 1 183 ? 0.271 -1.780 34.626 1.00 92.81 183 MET A C 1
ATOM 1482 O O . MET A 1 183 ? 0.955 -2.122 35.582 1.00 92.81 183 MET A O 1
ATOM 1486 N N . LYS A 1 184 ? -0.901 -2.374 34.378 1.00 92.50 184 LYS A N 1
ATOM 1487 C CA . LYS A 1 184 ? -1.424 -3.453 35.234 1.00 92.50 184 LYS A CA 1
ATOM 1488 C C . LYS A 1 184 ? -0.460 -4.636 35.333 1.00 92.50 184 LYS A C 1
ATOM 1490 O O . LYS A 1 184 ? -0.293 -5.177 36.420 1.00 92.50 184 LYS A O 1
ATOM 1495 N N . SER A 1 185 ? 0.164 -5.034 34.224 1.00 92.00 185 SER A N 1
ATOM 1496 C CA . SER A 1 185 ? 1.117 -6.150 34.200 1.00 92.00 185 SER A CA 1
ATOM 1497 C C . SER A 1 185 ? 2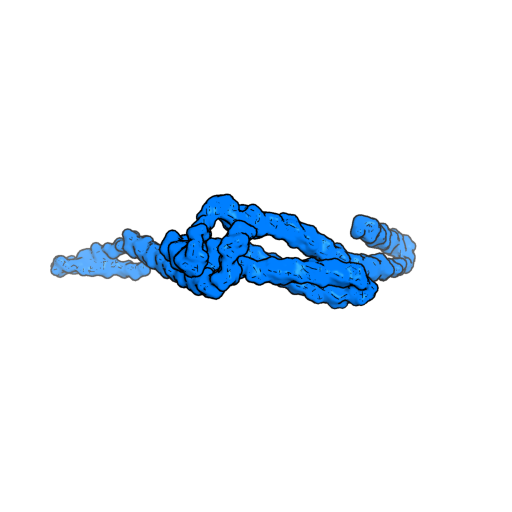.422 -5.843 34.937 1.00 92.00 185 SER A C 1
ATOM 1499 O O . SER A 1 185 ? 2.944 -6.717 35.624 1.00 92.00 185 SER A O 1
ATOM 1501 N N . GLU A 1 186 ? 2.911 -4.603 34.852 1.00 88.69 186 GLU A N 1
ATOM 1502 C CA . GLU A 1 186 ? 4.084 -4.139 35.598 1.00 88.69 186 GLU A CA 1
ATOM 1503 C C . GLU A 1 186 ? 3.793 -4.159 37.100 1.00 88.69 186 GLU A C 1
ATOM 1505 O O . GLU A 1 186 ? 4.579 -4.698 37.871 1.00 88.69 186 GLU A O 1
ATOM 1510 N N . TRP A 1 187 ? 2.614 -3.677 37.504 1.00 88.56 187 TRP A N 1
ATOM 1511 C CA . TRP A 1 187 ? 2.187 -3.649 38.904 1.00 88.56 187 TRP A CA 1
ATOM 1512 C C . TRP A 1 187 ? 1.849 -5.027 39.480 1.00 88.56 187 TRP A C 1
ATOM 1514 O O . TRP A 1 187 ? 1.967 -5.221 40.687 1.00 88.56 187 TRP A O 1
ATOM 1524 N N . ALA A 1 188 ? 1.454 -5.993 38.646 1.00 87.75 188 ALA A N 1
ATOM 1525 C CA . ALA A 1 188 ? 1.056 -7.326 39.099 1.00 87.75 188 ALA A CA 1
ATOM 1526 C C . ALA A 1 188 ? 2.178 -8.083 39.830 1.00 87.75 188 ALA A C 1
ATOM 1528 O O . ALA A 1 188 ? 1.886 -8.923 40.677 1.00 87.75 188 ALA A O 1
ATOM 1529 N N . ASN A 1 189 ? 3.442 -7.778 39.518 1.00 79.44 189 ASN A N 1
ATOM 1530 C CA . ASN A 1 189 ? 4.610 -8.451 40.087 1.00 79.44 189 ASN A CA 1
ATOM 1531 C C . ASN A 1 189 ? 5.446 -7.546 41.006 1.00 79.44 189 ASN A C 1
ATOM 1533 O O . ASN A 1 189 ? 6.553 -7.928 41.384 1.00 79.44 189 ASN A O 1
ATOM 1537 N N . ILE A 1 190 ? 4.943 -6.360 41.376 1.00 82.69 190 ILE A N 1
ATOM 1538 C CA . ILE A 1 190 ? 5.627 -5.503 42.350 1.00 82.69 190 ILE A CA 1
ATOM 1539 C C . ILE A 1 190 ? 5.463 -6.131 43.734 1.00 82.69 190 ILE A C 1
ATOM 1541 O O . ILE A 1 190 ? 4.385 -6.113 44.328 1.00 82.69 190 ILE A O 1
ATOM 1545 N N . LEU A 1 191 ? 6.559 -6.678 44.251 1.00 79.50 191 LEU A N 1
ATOM 1546 C CA . LEU A 1 191 ? 6.671 -7.144 45.626 1.00 79.50 191 LEU A CA 1
ATOM 1547 C C . LEU A 1 191 ? 7.463 -6.108 46.418 1.00 79.50 191 LEU A C 1
ATOM 1549 O O . LEU A 1 191 ? 8.611 -5.812 46.098 1.00 79.50 191 LEU A O 1
ATOM 1553 N N . LEU A 1 192 ? 6.839 -5.552 47.454 1.00 81.00 192 LEU A N 1
ATOM 1554 C CA . LEU A 1 192 ? 7.527 -4.679 48.397 1.00 81.00 192 LEU A CA 1
ATOM 1555 C C . LEU A 1 192 ? 8.322 -5.552 49.370 1.00 81.00 192 LEU A C 1
ATOM 1557 O O . LEU A 1 192 ? 7.730 -6.348 50.100 1.00 81.00 192 LEU A O 1
ATOM 1561 N N . ASP A 1 193 ? 9.646 -5.399 49.383 1.00 80.38 193 ASP A N 1
ATOM 1562 C CA . ASP A 1 193 ? 10.488 -6.020 50.404 1.00 80.38 193 ASP A CA 1
ATOM 1563 C C . ASP A 1 193 ? 10.372 -5.214 51.701 1.00 80.38 193 ASP A C 1
ATOM 1565 O O . ASP A 1 193 ? 10.662 -4.015 51.754 1.00 80.38 193 ASP A O 1
ATOM 1569 N N . ILE A 1 194 ? 9.873 -5.872 52.743 1.00 86.00 194 ILE A N 1
ATOM 1570 C CA . ILE A 1 194 ? 9.568 -5.263 54.030 1.00 86.00 194 ILE A CA 1
ATOM 1571 C C . ILE A 1 194 ? 10.455 -5.927 55.079 1.00 86.00 194 ILE A C 1
ATOM 1573 O O . ILE A 1 194 ? 10.312 -7.116 55.362 1.00 86.00 194 ILE A O 1
ATOM 1577 N N . GLN A 1 195 ? 11.331 -5.139 55.701 1.00 82.94 195 GLN A N 1
ATOM 1578 C CA . GLN A 1 195 ? 12.258 -5.607 56.728 1.00 82.94 195 GLN A CA 1
ATOM 1579 C C . GLN A 1 195 ? 11.906 -5.043 58.112 1.00 82.94 195 GLN A C 1
ATOM 1581 O O . GLN A 1 195 ? 11.460 -3.896 58.223 1.00 82.94 195 GLN A O 1
ATOM 1586 N N . PRO A 1 196 ? 12.108 -5.811 59.198 1.00 86.94 196 PRO A N 1
ATOM 1587 C CA . PRO A 1 196 ? 11.911 -5.316 60.557 1.00 86.94 196 PRO A CA 1
ATOM 1588 C C . PRO A 1 196 ? 12.834 -4.130 60.857 1.00 86.94 196 PRO A C 1
ATOM 1590 O O . PRO A 1 196 ? 14.034 -4.165 60.577 1.00 86.94 196 PRO A O 1
ATOM 1593 N N . TYR A 1 197 ? 12.290 -3.082 61.471 1.00 84.81 197 TYR A N 1
ATOM 1594 C CA . TYR A 1 197 ? 13.072 -1.932 61.901 1.00 84.81 197 TYR A CA 1
ATOM 1595 C C . TYR A 1 197 ? 13.520 -2.088 63.351 1.00 84.81 197 TYR A C 1
ATOM 1597 O O . TYR A 1 197 ? 12.792 -1.742 64.279 1.00 84.81 197 TYR A O 1
ATOM 1605 N N . ARG A 1 198 ? 14.761 -2.550 63.543 1.00 84.69 198 ARG A N 1
ATOM 1606 C CA . ARG A 1 198 ? 15.379 -2.680 64.877 1.00 84.69 198 ARG A CA 1
ATOM 1607 C C . ARG A 1 198 ? 14.428 -3.430 65.838 1.00 84.69 198 ARG A C 1
ATOM 1609 O O . ARG A 1 198 ? 13.795 -4.397 65.429 1.00 84.69 198 ARG A O 1
ATOM 1616 N N . ASP A 1 199 ? 14.295 -2.956 67.077 1.00 80.06 199 ASP A N 1
ATOM 1617 C CA . ASP A 1 199 ? 13.451 -3.556 68.122 1.00 80.06 199 ASP A CA 1
ATOM 1618 C C . ASP A 1 199 ? 12.142 -2.780 68.365 1.00 80.06 199 ASP A C 1
ATOM 1620 O O . ASP A 1 199 ? 11.519 -2.904 69.417 1.00 80.06 199 ASP A O 1
ATOM 1624 N N . THR A 1 200 ? 11.713 -1.932 67.424 1.00 81.94 200 THR A N 1
ATOM 1625 C CA . THR A 1 200 ? 10.524 -1.078 67.619 1.00 81.94 200 THR A CA 1
ATOM 1626 C C . THR A 1 200 ? 9.206 -1.809 67.364 1.00 81.94 200 THR A C 1
ATOM 1628 O O . THR A 1 200 ? 8.142 -1.238 67.591 1.00 81.94 200 THR A O 1
ATOM 1631 N N . GLY A 1 201 ? 9.256 -3.050 66.865 1.00 81.44 201 GLY A N 1
ATOM 1632 C CA . GLY A 1 201 ? 8.076 -3.808 66.433 1.00 81.44 201 GLY A CA 1
ATOM 1633 C C . GLY A 1 201 ? 7.431 -3.272 65.148 1.00 81.44 201 GLY A C 1
ATOM 1634 O O . GLY A 1 201 ? 6.330 -3.687 64.797 1.00 81.44 201 GLY A O 1
ATOM 1635 N N . THR A 1 202 ? 8.093 -2.348 64.447 1.00 85.31 202 THR A N 1
ATOM 1636 C CA . THR A 1 202 ? 7.630 -1.779 63.175 1.00 85.31 202 THR A CA 1
ATOM 1637 C C . THR A 1 202 ? 8.490 -2.281 62.022 1.00 85.31 202 THR A C 1
ATOM 1639 O O . THR A 1 202 ? 9.609 -2.742 62.229 1.00 85.31 202 THR A O 1
ATOM 1642 N N . TYR A 1 203 ? 7.986 -2.170 60.796 1.00 87.19 203 TYR A N 1
ATOM 1643 C CA . TYR A 1 203 ? 8.688 -2.607 59.593 1.00 87.19 203 TYR A CA 1
ATOM 1644 C C . TYR A 1 203 ? 8.956 -1.420 58.664 1.00 87.19 203 TYR A C 1
ATOM 1646 O O . TYR A 1 203 ? 8.173 -0.470 58.633 1.00 87.19 203 TYR A O 1
ATOM 1654 N N . ILE A 1 204 ? 10.057 -1.471 57.918 1.00 87.75 204 ILE A N 1
ATOM 1655 C CA . ILE A 1 204 ? 10.415 -0.496 56.884 1.00 87.75 204 ILE A CA 1
ATOM 1656 C C . ILE A 1 204 ? 10.460 -1.174 55.516 1.00 87.75 204 ILE A C 1
ATOM 1658 O O . ILE A 1 204 ? 10.847 -2.333 55.401 1.00 87.75 204 ILE A O 1
ATOM 1662 N N . VAL A 1 205 ? 10.070 -0.437 54.479 1.00 86.12 205 VAL A N 1
ATOM 1663 C CA . VAL A 1 205 ? 10.211 -0.876 53.086 1.00 86.12 205 VAL A CA 1
ATOM 1664 C C . VAL A 1 205 ? 11.666 -0.660 52.670 1.00 86.12 205 VAL A C 1
ATOM 1666 O O . VAL A 1 205 ? 12.186 0.450 52.808 1.00 86.12 205 VAL A O 1
ATOM 1669 N N . GLN A 1 206 ? 12.334 -1.714 52.208 1.00 77.56 206 GLN A N 1
ATOM 1670 C CA . GLN A 1 206 ? 13.693 -1.629 51.678 1.00 77.56 206 GLN A CA 1
ATOM 1671 C C . GLN A 1 206 ? 13.642 -1.165 50.214 1.00 77.56 206 GLN A C 1
ATOM 1673 O O . GLN A 1 206 ? 12.662 -1.433 49.523 1.00 77.56 206 GLN A O 1
ATOM 1678 N N . GLY A 1 207 ? 14.655 -0.398 49.786 1.00 65.38 207 GLY A N 1
ATOM 1679 C CA . GLY A 1 207 ? 14.681 0.332 48.512 1.00 65.38 207 GLY A CA 1
ATOM 1680 C C . GLY A 1 207 ? 14.094 -0.458 47.342 1.00 65.38 207 GLY A C 1
ATOM 1681 O O . GLY A 1 207 ? 14.542 -1.563 47.051 1.00 65.38 207 GLY A O 1
ATOM 1682 N N . THR A 1 208 ? 13.078 0.125 46.715 1.00 61.62 208 THR A N 1
ATOM 1683 C CA . THR A 1 208 ? 12.501 -0.356 45.460 1.00 61.62 208 THR A CA 1
ATOM 1684 C C . THR A 1 208 ? 13.216 0.376 44.326 1.00 61.62 208 THR A C 1
ATOM 1686 O O . THR A 1 208 ? 13.311 1.604 44.383 1.00 61.62 208 THR A O 1
ATOM 1689 N N . ASP A 1 209 ? 13.775 -0.372 43.370 1.00 58.91 209 ASP A N 1
ATOM 1690 C CA . ASP A 1 209 ? 14.202 0.165 42.066 1.00 58.91 209 ASP A CA 1
ATOM 1691 C C . ASP A 1 209 ? 12.980 0.389 41.161 1.00 58.91 209 ASP A C 1
ATOM 1693 O O . ASP A 1 209 ? 12.051 -0.457 41.204 1.00 58.91 209 ASP A O 1
#

Nearest PDB structures (foldseek):
  8glv-assembly1_JG  TM=6.495E-01  e=1.852E-06  Chlamydomonas reinhardtii
  8j07-assembly1_g6  TM=6.880E-01  e=2.739E-05  Homo sapiens
  8glv-assembly1_Lc  TM=6.523E-01  e=1.058E-05  Chlamydomonas reinhardtii
  8bx8-assembly1_B  TM=5.364E-01  e=5.113E-03  Tetrahymena thermophila
  7k5b-assembly1_B  TM=5.364E-01  e=5.113E-03  Tetrahymena thermophila

Mean predicted aligned error: 9.18 Å

Solvent-accessible surface area (backbone atoms only — not comparable to full-atom values): 11921 Å² total; per-residue (Å²): 104,74,67,58,55,48,53,50,53,50,53,51,50,51,39,52,52,25,52,76,70,73,44,82,69,76,85,61,60,69,60,53,53,51,50,64,65,44,47,57,55,53,53,52,51,51,51,51,50,54,49,55,72,43,44,55,50,63,35,68,27,43,55,80,87,58,57,44,66,60,51,45,51,52,55,53,47,53,48,54,50,48,59,52,42,56,71,75,40,79,87,41,66,69,61,42,53,53,46,54,54,50,43,53,54,51,53,55,50,58,69,48,40,62,57,45,41,33,72,64,33,88,30,66,45,71,73,55,42,51,57,53,16,61,75,70,74,44,89,70,72,79,53,83,74,39,19,51,49,61,44,51,75,72,46,51,71,83,44,40,74,58,46,45,52,50,30,54,50,23,40,53,53,38,54,49,50,52,51,50,51,50,52,52,58,61,56,72,72,69,74,83,51,71,42,76,41,84,89,75,86,44,72,41,76,52,89,80,132